Protein AF-A0A0C2WZX9-F1 (afdb_monomer)

Foldseek 3Di:
DLVVLLVAQAQEDAAAFDDDPPDATCVLVRLVSRDLNNQCNHQYYHYEYADAHEEGEDEAACVRHVNHAYYAYYYPDPDPDLDQHHAYDYPAQAYQRHAYDHDDHHEDELVRVVRNQQRHLNHAEYAHEYEYDVPDDDDPDDAARENPRHQYYHYRYPAQVRQLVNLVRYADQRHQEYEYEEHHDPVSVVVNLVSNVLAARHAYYHYYYQYPAAAEVQVVQQSHLNYAEYHAADPDAGRYADDLVSLVCLLLQVGNQNHAYAEHEAYPCLPSNLVSLVSNQVNCVVDPVSTNPHHPAYEYEHQDDDPVSVVSQVVCVVVVRRYDYDYDPD

Nearest PDB structures (foldseek):
  6o0h-assembly1_D  TM=4.788E-01  e=2.263E+00  Homo sapiens

Organism: Amanita muscaria (strain Koide BX008) (NCBI:txid946122)

InterPro domains:
  IPR032675 Leucine-rich repeat domain superfamily [G3DSA:3.80.10.10] (33-291)

pLDDT: mean 88.63, std 12.26, range [49.34, 98.75]

Mean predicted aligned error: 6.08 Å

Sequence (330 aa):
MTDFLSSYRILTLCVMIKGTEKEPYFWHVVLPNLPQRSVADLESLIILTGLDQEEAQIDLNDTRYPKLVDVHFSMLVPSSFQIHGGAFKFTSFNSSSLRKFICTKLSMTVIESLDLLSSCPSLEESQLNITQVNGSRMPVSMPQIHLRCLRKLFLHAESAITFSTFIEVLTLPVVEKLHLFYDWSATAFQSLAHRSHYFPHLRNFDLTGTPTAVVDAGALLALMPCLTSIYLPCLSTNDIIFDHIALDSLASGSLAPRLQTLSAGSTSNTGSFLDMVESRMQNAQMSSNRVPAPFTNVVFRPHYLDSSDCLRLQDMQQRGIPIHYRYRRQ

Secondary structure (DSSP, 8-state):
-HHHHTTS--SEEEEEE---TTS--THHHHHHHS-HHHHTT--EEEEEESS----EEEEEETTT-TT--EEEEEESS--SS------EEEEEEE-SS--EEEEEEEEEEHHHHHHHHHH-TT--EEEEEEE--TT-PPPS-PPPEE-SS--EEEEEESSHHHHHHHHTTEE-TT--EEEEESS--HHHHHHHHHHTTT-TT--EEEEES--SS-EEHHHHHHT-TT--EEEE--SSTTSEE--HHHHHHHHHTSSSTT--EEEE---S-HHHHHHHHHHHHHHHHH-SS--SPPPSEEEE--S---HHHHHHHHHHHHTT--EEE-----

Structure (mmCIF, N/CA/C/O backbone):
data_AF-A0A0C2WZX9-F1
#
_entry.id   AF-A0A0C2WZX9-F1
#
loop_
_atom_site.group_PDB
_atom_site.id
_atom_site.type_symbol
_atom_site.label_atom_id
_atom_site.label_alt_id
_atom_site.label_comp_id
_atom_site.label_asym_id
_atom_site.label_entity_id
_atom_site.label_seq_id
_atom_site.pdbx_PDB_ins_code
_atom_site.Cartn_x
_atom_site.Cartn_y
_atom_site.Cartn_z
_atom_site.occupancy
_atom_site.B_iso_or_equiv
_atom_site.auth_seq_id
_atom_site.auth_comp_id
_atom_site.auth_asym_id
_atom_site.auth_atom_id
_atom_site.pdbx_PDB_model_num
ATOM 1 N N . MET A 1 1 ? -32.871 3.259 19.612 1.00 82.94 1 MET A N 1
ATOM 2 C CA . MET A 1 1 ? -31.864 2.410 18.927 1.00 82.94 1 MET A CA 1
ATOM 3 C C . MET A 1 1 ? -30.909 1.755 19.916 1.00 82.94 1 MET A C 1
ATOM 5 O O . MET A 1 1 ? -30.792 0.539 19.875 1.00 82.94 1 MET A O 1
ATOM 9 N N . THR A 1 2 ? -30.273 2.511 20.818 1.00 87.62 2 THR A N 1
ATOM 10 C CA . THR A 1 2 ? -29.397 1.960 21.872 1.00 87.62 2 THR A CA 1
ATOM 11 C C . THR A 1 2 ? -30.075 0.850 22.675 1.00 87.62 2 THR A C 1
ATOM 13 O O . THR A 1 2 ? -29.514 -0.235 22.771 1.00 87.62 2 THR A O 1
ATOM 16 N N . ASP A 1 3 ? -31.313 1.058 23.139 1.00 88.81 3 ASP A N 1
ATOM 17 C CA . ASP A 1 3 ? -32.061 0.038 23.897 1.00 88.81 3 ASP A CA 1
ATOM 18 C C . ASP A 1 3 ? -32.247 -1.261 23.108 1.00 88.81 3 ASP A C 1
ATOM 20 O O . ASP A 1 3 ? -32.028 -2.355 23.629 1.00 88.81 3 ASP A O 1
ATOM 24 N N . PHE A 1 4 ? -32.570 -1.142 21.817 1.00 91.31 4 PHE A N 1
ATOM 25 C CA . PHE A 1 4 ? -32.695 -2.288 20.922 1.00 91.31 4 PHE A CA 1
ATOM 26 C C . PHE A 1 4 ? -31.366 -3.047 20.819 1.00 91.31 4 PHE A C 1
ATOM 28 O O . PHE A 1 4 ? -31.320 -4.242 21.094 1.00 91.31 4 PHE A O 1
ATOM 35 N N . LEU A 1 5 ? -30.271 -2.351 20.502 1.00 92.50 5 LEU A N 1
ATOM 36 C CA . LEU A 1 5 ? -28.944 -2.957 20.359 1.00 92.50 5 LEU A CA 1
ATOM 37 C C . LEU A 1 5 ? -28.405 -3.538 21.679 1.00 92.50 5 LEU A C 1
ATOM 39 O O . LEU A 1 5 ? -27.717 -4.554 21.660 1.00 92.50 5 LEU A O 1
ATOM 43 N N . SER A 1 6 ? -28.770 -2.956 22.826 1.00 94.00 6 SER A N 1
ATOM 44 C CA . SER A 1 6 ? -28.342 -3.391 24.168 1.00 94.00 6 SER A CA 1
ATOM 45 C C . SER A 1 6 ? -28.828 -4.792 24.581 1.00 94.00 6 SER A C 1
ATOM 47 O O . SER A 1 6 ? -28.399 -5.335 25.611 1.00 94.00 6 SER A O 1
ATOM 49 N N . SER A 1 7 ? -29.753 -5.360 23.802 1.00 95.38 7 SER A N 1
ATOM 50 C CA . SER A 1 7 ? -30.330 -6.690 24.006 1.00 95.38 7 SER A CA 1
ATOM 51 C C . SER A 1 7 ? -29.585 -7.794 23.249 1.00 95.38 7 SER A C 1
ATOM 53 O O . SER A 1 7 ? -29.869 -8.970 23.466 1.00 95.38 7 SER A O 1
ATOM 55 N N . TYR A 1 8 ? -28.625 -7.443 22.389 1.00 95.25 8 TYR A N 1
ATOM 56 C CA . TYR A 1 8 ? -27.903 -8.390 21.541 1.00 95.25 8 TYR A CA 1
ATOM 57 C C . TYR A 1 8 ? -26.426 -8.465 21.907 1.00 95.25 8 TYR A C 1
ATOM 59 O O . TYR A 1 8 ? -25.836 -7.487 22.354 1.00 95.25 8 TYR A O 1
ATOM 67 N N . ARG A 1 9 ? -25.814 -9.625 21.653 1.00 96.19 9 ARG A N 1
ATOM 68 C CA . ARG A 1 9 ? -24.357 -9.749 21.546 1.00 96.19 9 ARG A CA 1
ATOM 69 C C . ARG A 1 9 ? -23.969 -9.457 20.108 1.00 96.19 9 ARG A C 1
ATOM 71 O O . ARG A 1 9 ? -24.334 -10.206 19.205 1.00 96.19 9 ARG A O 1
ATOM 78 N N . ILE A 1 10 ? -23.306 -8.335 19.897 1.00 97.00 10 ILE A N 1
ATOM 79 C CA . ILE A 1 10 ? -23.030 -7.811 18.570 1.00 97.00 10 ILE A CA 1
ATOM 80 C C . ILE A 1 10 ? -21.652 -8.306 18.156 1.00 97.00 10 ILE A C 1
ATOM 82 O O . ILE A 1 10 ? -20.661 -7.922 18.761 1.00 97.00 10 ILE A O 1
ATOM 86 N N . LEU A 1 11 ? -21.605 -9.140 17.117 1.00 97.38 11 LEU A N 1
ATOM 87 C CA . LEU A 1 11 ? -20.356 -9.595 16.499 1.00 97.38 11 LEU A CA 1
ATOM 88 C C . LEU A 1 11 ? -19.830 -8.577 15.480 1.00 97.38 11 LEU A C 1
ATOM 90 O O . LEU A 1 11 ? -18.635 -8.328 15.363 1.00 97.38 11 LEU A O 1
ATOM 94 N N . THR A 1 12 ? -20.743 -7.967 14.729 1.00 97.25 12 THR A N 1
ATOM 95 C CA . THR A 1 12 ? -20.427 -6.976 13.703 1.00 97.25 12 THR A CA 1
ATOM 96 C C . THR A 1 12 ? -21.419 -5.839 13.794 1.00 97.25 12 THR A C 1
ATOM 98 O O . THR A 1 12 ? -22.631 -6.065 13.806 1.00 97.25 12 THR A O 1
ATOM 101 N N . LEU A 1 13 ? -20.906 -4.614 13.830 1.00 94.69 13 LEU A N 1
ATOM 102 C CA . LEU A 1 13 ? -21.719 -3.413 13.810 1.00 94.69 13 LEU A CA 1
ATOM 103 C C . LEU A 1 13 ? -21.371 -2.592 12.575 1.00 94.69 13 LEU A C 1
ATOM 105 O O . LEU A 1 13 ? -20.288 -2.024 12.481 1.00 94.69 13 LEU A O 1
ATOM 109 N N . CYS A 1 14 ? -22.319 -2.512 11.644 1.00 93.19 14 CYS A N 1
ATOM 110 C CA . CYS A 1 14 ? -22.238 -1.613 10.504 1.00 93.19 14 CYS A CA 1
ATOM 111 C C . CYS A 1 14 ? -23.182 -0.433 10.730 1.00 93.19 14 CYS A C 1
ATOM 113 O O . CYS A 1 14 ? -24.402 -0.597 10.760 1.00 93.19 14 CYS A O 1
ATOM 115 N N . VAL A 1 15 ? -22.617 0.760 10.868 1.00 87.31 15 VAL A N 1
ATOM 116 C CA . VAL A 1 15 ? -23.358 2.002 11.053 1.00 87.31 15 VAL A CA 1
ATOM 117 C C . VAL A 1 15 ? -23.297 2.795 9.759 1.00 87.31 15 VAL A C 1
ATOM 119 O O . VAL A 1 15 ? -22.240 3.278 9.361 1.00 87.31 15 VAL A O 1
ATOM 122 N N . MET A 1 16 ? -24.445 2.934 9.100 1.00 85.75 16 MET A N 1
ATOM 123 C CA . MET A 1 16 ? -24.582 3.793 7.932 1.00 85.75 16 MET A CA 1
ATOM 124 C C . MET A 1 16 ? -25.168 5.134 8.350 1.00 85.75 16 MET A C 1
ATOM 126 O O . MET A 1 16 ? -26.289 5.212 8.846 1.00 85.75 16 MET A O 1
ATOM 130 N N . ILE A 1 17 ? -24.407 6.189 8.117 1.00 76.25 17 ILE A N 1
ATOM 131 C CA . ILE A 1 17 ? -24.718 7.531 8.567 1.00 76.25 17 ILE A CA 1
ATOM 132 C C . ILE A 1 17 ? -25.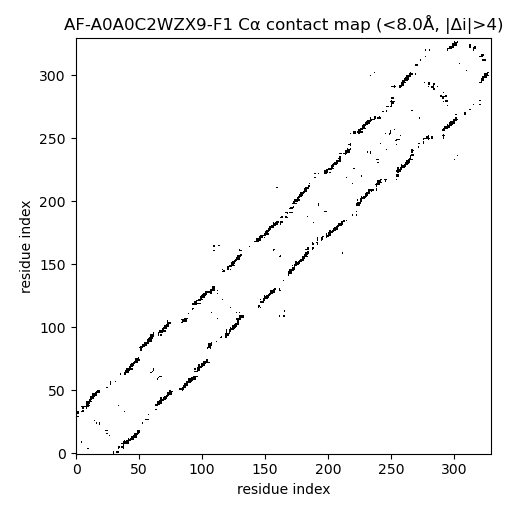082 8.352 7.338 1.00 76.25 17 ILE A C 1
ATOM 134 O O . ILE A 1 17 ? -24.224 8.865 6.617 1.00 76.25 17 ILE A O 1
ATOM 138 N N . LYS A 1 18 ? -26.387 8.443 7.084 1.00 73.94 18 LYS A N 1
ATOM 139 C CA . LYS A 1 18 ? -26.946 9.324 6.060 1.00 73.94 18 LYS A CA 1
ATOM 140 C C . LYS A 1 18 ? -27.312 10.640 6.722 1.00 73.94 18 LYS A C 1
ATOM 142 O O . LYS A 1 18 ? -28.329 10.733 7.396 1.00 73.94 18 LYS A O 1
ATOM 147 N N . GLY A 1 19 ? -26.447 11.626 6.561 1.00 62.44 19 GLY A N 1
ATOM 148 C CA . GLY A 1 19 ? -26.707 12.972 7.041 1.00 62.44 19 GLY A CA 1
ATOM 149 C C . GLY A 1 19 ? -27.585 13.769 6.123 1.00 62.44 19 GLY A C 1
ATOM 150 O O . GLY A 1 19 ? -27.362 13.781 4.916 1.00 62.44 19 GLY A O 1
ATOM 151 N N . THR A 1 20 ? -28.520 14.491 6.720 1.00 62.56 20 THR A N 1
ATOM 152 C CA . THR A 1 20 ? -28.947 15.784 6.192 1.00 62.56 20 THR A CA 1
ATOM 153 C C . THR A 1 20 ? -28.385 16.848 7.132 1.00 62.56 20 THR A C 1
ATOM 155 O O . THR A 1 20 ? -28.190 16.560 8.310 1.00 62.56 20 THR A O 1
ATOM 158 N N . GLU A 1 21 ? -28.124 18.064 6.645 1.00 63.38 21 GLU A N 1
ATOM 159 C CA . GLU A 1 21 ? -27.519 19.174 7.417 1.00 63.38 21 GLU A CA 1
ATOM 160 C C . GLU A 1 21 ? -28.225 19.507 8.753 1.00 63.38 21 GLU A C 1
ATOM 162 O O . GLU A 1 21 ? -27.723 20.310 9.530 1.00 63.38 21 GLU A O 1
ATOM 167 N N . LYS A 1 22 ? -29.403 18.927 9.025 1.00 61.69 22 LYS A N 1
ATOM 168 C CA . LYS A 1 22 ? -30.287 19.288 10.139 1.00 61.69 22 LYS A CA 1
ATOM 169 C C . LYS A 1 22 ? -30.391 18.256 11.265 1.00 61.69 22 LYS A C 1
ATOM 171 O O . LYS A 1 22 ? -31.006 18.577 12.277 1.00 61.69 22 LYS A O 1
ATOM 176 N N . GLU A 1 23 ? -29.823 17.057 11.130 1.00 59.44 23 GLU A N 1
ATOM 177 C CA . GLU A 1 23 ? -29.867 16.043 12.197 1.00 59.44 23 GLU A CA 1
ATOM 178 C C . GLU A 1 23 ? -28.452 15.636 12.635 1.00 59.44 23 GLU A C 1
ATOM 180 O O . GLU A 1 23 ? -27.757 14.947 11.882 1.00 59.44 23 GLU A O 1
ATOM 185 N N . PRO A 1 24 ? -28.002 16.044 13.841 1.00 54.91 24 PRO A N 1
ATOM 186 C CA . PRO A 1 24 ? -26.696 15.657 14.353 1.00 54.91 24 PRO A CA 1
ATOM 187 C C . PRO A 1 24 ? -26.630 14.141 14.578 1.00 54.91 24 PRO A C 1
ATOM 189 O O . PRO A 1 24 ? -27.551 13.489 15.071 1.00 54.91 24 PRO A O 1
ATOM 192 N N . TYR A 1 25 ? -25.515 13.572 14.144 1.00 63.62 25 TYR A N 1
ATOM 193 C CA . TYR A 1 25 ? -25.340 12.153 13.870 1.00 63.62 25 TYR A CA 1
ATOM 194 C C . TYR A 1 25 ? -25.314 11.271 15.125 1.00 63.62 25 TYR A C 1
ATOM 196 O O . TYR A 1 25 ? -24.429 11.376 15.955 1.00 63.62 25 TYR A O 1
ATOM 204 N N . PHE A 1 26 ? -26.223 10.302 15.224 1.00 62.19 26 PHE A N 1
ATOM 205 C CA . PHE A 1 26 ? -26.508 9.545 16.454 1.00 62.19 26 PHE A CA 1
ATOM 206 C C . PHE A 1 26 ? -25.426 8.585 16.983 1.00 62.19 26 PHE A C 1
ATOM 208 O O . PHE A 1 26 ? -25.527 8.103 18.109 1.00 62.19 26 PHE A O 1
ATOM 215 N N . TRP A 1 27 ? -24.423 8.202 16.202 1.00 67.31 27 TRP A N 1
ATOM 216 C CA . TRP A 1 27 ? -23.640 7.007 16.537 1.00 67.31 27 TRP A CA 1
ATOM 217 C C . TRP A 1 27 ? -22.542 7.240 17.581 1.00 67.31 27 TRP A C 1
ATOM 219 O O . TRP A 1 27 ? -22.263 6.319 18.351 1.00 67.31 27 TRP A O 1
ATOM 229 N N . HIS A 1 28 ? -21.975 8.452 17.659 1.00 66.62 28 HIS A N 1
ATOM 230 C CA . HIS A 1 28 ? -21.049 8.826 18.736 1.00 66.62 28 HIS A CA 1
ATOM 231 C C . HIS A 1 28 ? -21.761 8.821 20.097 1.00 66.62 28 HIS A C 1
ATOM 233 O O . HIS A 1 28 ? -21.122 8.705 21.133 1.00 66.62 28 HIS A O 1
ATOM 239 N N . VAL A 1 29 ? -23.098 8.861 20.093 1.00 68.69 29 VAL A N 1
ATOM 240 C CA . VAL A 1 29 ? -23.933 8.599 21.267 1.00 68.69 29 VAL A CA 1
ATOM 241 C C . VAL A 1 29 ? -24.226 7.104 21.409 1.00 68.69 29 VAL A C 1
ATOM 243 O O . VAL A 1 29 ? -24.254 6.588 22.516 1.00 68.69 29 VAL A O 1
ATOM 246 N N . VAL A 1 30 ? -24.454 6.363 20.325 1.00 80.00 30 VAL A N 1
ATOM 247 C CA . VAL A 1 30 ? -24.880 4.955 20.417 1.00 80.00 30 VAL A CA 1
ATOM 248 C C . VAL A 1 30 ? -23.750 4.044 20.890 1.00 80.00 30 VAL A C 1
ATOM 250 O O . VAL A 1 30 ? -23.941 3.348 21.884 1.00 80.00 30 VAL A O 1
ATOM 253 N N . LEU A 1 31 ? -22.586 4.047 20.227 1.00 86.06 31 LEU A N 1
ATOM 254 C CA . LEU A 1 31 ? -21.504 3.096 20.522 1.00 86.06 31 LEU A CA 1
ATOM 255 C C . LEU A 1 31 ? -21.022 3.206 21.983 1.00 86.06 31 LEU A C 1
ATOM 257 O O . LEU A 1 31 ? -20.994 2.180 22.670 1.00 86.06 31 LEU A O 1
ATOM 261 N N . PRO A 1 32 ? -20.753 4.418 22.521 1.00 86.44 32 PRO A N 1
ATOM 262 C CA . PRO A 1 32 ? -20.323 4.575 23.907 1.00 86.44 32 PRO A CA 1
ATOM 263 C C . PRO A 1 32 ? -21.420 4.302 24.944 1.00 86.44 32 PRO A C 1
ATOM 265 O O . PRO A 1 32 ? -21.096 4.088 26.114 1.00 86.44 32 PRO A O 1
ATOM 268 N N . ASN A 1 33 ? -22.692 4.236 24.541 1.00 89.38 33 ASN A N 1
ATOM 269 C CA . ASN A 1 33 ? -23.811 3.928 25.434 1.00 89.38 33 ASN A CA 1
ATOM 270 C C . ASN A 1 33 ? -24.260 2.458 25.383 1.00 89.38 33 ASN A C 1
ATOM 272 O O . ASN A 1 33 ? -25.094 2.049 26.191 1.00 89.38 33 ASN A O 1
ATOM 276 N N . LEU A 1 34 ? -23.719 1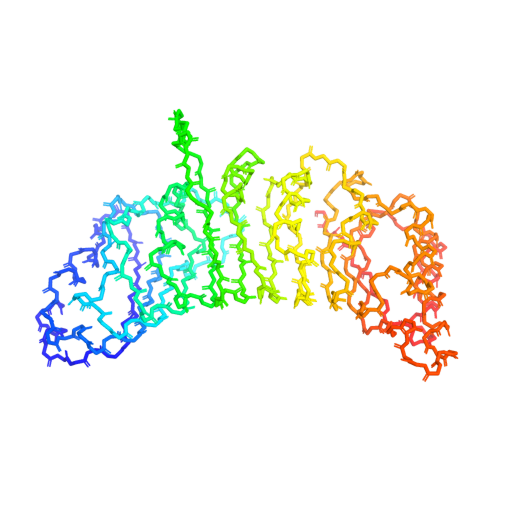.631 24.478 1.00 92.56 34 LEU A N 1
ATOM 277 C CA . LEU A 1 34 ? -24.005 0.193 24.489 1.00 92.56 34 LEU A CA 1
ATOM 278 C C . LEU A 1 34 ? -23.363 -0.475 25.715 1.00 92.56 34 LEU A C 1
ATOM 280 O O . LEU A 1 34 ? -22.173 -0.260 25.965 1.00 92.56 34 LEU A O 1
ATOM 284 N N . PRO A 1 35 ? -24.095 -1.322 26.465 1.00 94.94 35 PRO A N 1
ATOM 285 C CA . PRO A 1 35 ? -23.531 -1.978 27.634 1.00 94.94 35 PRO A CA 1
ATOM 286 C C . PRO A 1 35 ? -22.488 -3.013 27.216 1.00 94.94 35 PRO A C 1
ATOM 288 O O . PRO A 1 35 ? -22.627 -3.647 26.167 1.00 94.94 35 PRO A O 1
ATOM 291 N N . GLN A 1 36 ? -21.502 -3.245 28.088 1.00 95.88 36 GLN A N 1
ATOM 292 C CA . GLN A 1 36 ? -20.344 -4.109 27.829 1.00 95.88 36 GLN A CA 1
ATOM 293 C C . GLN A 1 36 ? -20.724 -5.478 27.254 1.00 95.88 36 GLN A C 1
ATOM 295 O O . GLN A 1 36 ? -20.130 -5.929 26.281 1.00 95.88 36 GLN A O 1
ATOM 300 N N . ARG A 1 37 ? -21.777 -6.111 27.788 1.00 96.25 37 ARG A N 1
ATOM 301 C CA . ARG A 1 37 ? -22.280 -7.413 27.312 1.00 96.25 37 ARG A CA 1
ATOM 302 C C . ARG A 1 37 ? -22.614 -7.453 25.815 1.00 96.25 37 ARG A C 1
ATOM 304 O O . ARG A 1 37 ? -22.646 -8.535 25.244 1.00 96.25 37 ARG A O 1
ATOM 311 N N . SER A 1 38 ? -22.914 -6.300 25.218 1.00 96.69 38 SER A N 1
ATOM 312 C CA . SER A 1 38 ? -23.325 -6.193 23.817 1.00 96.69 38 SER A CA 1
ATOM 313 C C . SER A 1 38 ? -22.135 -6.044 22.884 1.00 96.69 38 SER A C 1
ATOM 315 O O . SER A 1 38 ? -22.215 -6.475 21.743 1.00 96.69 38 SER A O 1
ATOM 317 N N . VAL A 1 39 ? -21.045 -5.437 23.361 1.00 96.50 39 VAL A N 1
ATOM 318 C CA . VAL A 1 39 ? -19.876 -5.071 22.544 1.00 96.50 39 VAL A CA 1
ATOM 319 C C . VAL A 1 39 ? -18.624 -5.887 22.867 1.00 96.50 39 VAL A C 1
ATOM 321 O O . VAL A 1 39 ? -17.667 -5.845 22.106 1.00 96.50 39 VAL A O 1
ATOM 324 N N . ALA A 1 40 ? -18.630 -6.672 23.948 1.00 96.38 40 ALA A N 1
ATOM 325 C CA . ALA A 1 40 ? -17.500 -7.520 24.326 1.00 96.38 40 ALA A CA 1
ATOM 326 C C . ALA A 1 40 ? -17.158 -8.581 23.264 1.00 96.38 40 ALA A C 1
ATOM 328 O O . ALA A 1 40 ? -16.010 -9.003 23.160 1.00 96.38 40 ALA A O 1
ATOM 329 N N . ASP A 1 41 ? -18.155 -9.003 22.482 1.00 97.50 41 ASP A N 1
ATOM 330 C CA . ASP A 1 41 ? -17.996 -9.953 21.380 1.00 97.50 41 ASP A CA 1
ATOM 331 C C . ASP A 1 41 ? -17.849 -9.260 20.010 1.00 97.50 41 ASP A C 1
ATOM 333 O O . ASP A 1 41 ? -17.859 -9.940 18.990 1.00 97.50 41 ASP A O 1
ATOM 337 N N . LEU A 1 42 ? -17.718 -7.926 19.965 1.00 97.50 42 LEU A N 1
ATOM 338 C CA . LEU A 1 42 ? -17.609 -7.174 18.715 1.00 97.50 42 LEU A CA 1
ATOM 339 C C . LEU A 1 42 ? -16.258 -7.437 18.051 1.00 97.50 42 LEU A C 1
ATOM 341 O O . LEU A 1 42 ? -15.222 -7.058 18.586 1.00 97.50 42 LEU A O 1
ATOM 345 N N . GLU A 1 43 ? -16.291 -8.031 16.862 1.00 98.12 43 GLU A N 1
ATOM 346 C CA . GLU A 1 43 ? -15.117 -8.338 16.041 1.00 98.12 43 GLU A CA 1
ATOM 347 C C . GLU A 1 43 ? -14.888 -7.315 14.929 1.00 98.12 43 GLU A C 1
ATOM 349 O O . GLU A 1 43 ? -13.744 -7.072 14.542 1.00 98.12 43 GLU A O 1
ATOM 354 N N . SER A 1 44 ? -15.959 -6.695 14.423 1.00 97.88 44 SER A N 1
ATOM 355 C CA . SER A 1 44 ? -15.873 -5.735 13.321 1.00 97.88 44 SER A CA 1
ATOM 356 C C . SER A 1 44 ? -16.776 -4.521 13.524 1.00 97.88 44 SER A C 1
ATOM 358 O O . SER A 1 44 ? -17.982 -4.654 13.759 1.00 97.88 44 SER A O 1
ATOM 360 N N . LEU A 1 45 ? -16.187 -3.332 13.396 1.00 95.19 45 LEU A N 1
ATOM 361 C CA . LEU A 1 45 ? -16.870 -2.045 13.421 1.00 95.19 45 LEU A CA 1
ATOM 362 C C . LEU A 1 45 ? -16.696 -1.344 12.073 1.00 95.19 45 LEU A C 1
ATOM 364 O O . LEU A 1 45 ? -15.591 -0.961 11.696 1.00 95.19 45 LEU A O 1
ATOM 368 N N . ILE A 1 46 ? -17.802 -1.137 11.365 1.00 93.62 46 ILE A N 1
ATOM 369 C CA . ILE A 1 46 ? -17.823 -0.450 10.074 1.00 93.62 46 ILE A CA 1
ATOM 370 C C . ILE A 1 46 ? -18.674 0.803 10.218 1.00 93.62 46 ILE A C 1
ATOM 372 O O . ILE A 1 46 ? -19.851 0.727 10.563 1.00 93.62 46 ILE A O 1
ATOM 376 N N . ILE A 1 47 ? -18.090 1.960 9.939 1.00 89.00 47 ILE A N 1
ATOM 377 C CA . ILE A 1 47 ? -18.758 3.253 10.005 1.00 89.00 47 ILE A CA 1
ATOM 378 C C . ILE A 1 47 ? -18.686 3.894 8.622 1.00 89.00 47 ILE A C 1
ATOM 380 O O . ILE A 1 47 ? -17.615 4.231 8.118 1.00 89.00 47 ILE A O 1
ATOM 384 N N . LEU A 1 48 ? -19.857 4.043 8.004 1.00 86.75 48 LEU A N 1
ATOM 385 C CA . LEU A 1 48 ? -20.022 4.622 6.679 1.00 86.75 48 LEU A CA 1
ATOM 386 C C . LEU A 1 48 ? -20.620 6.020 6.819 1.00 86.75 48 LEU A C 1
ATOM 388 O O . LEU A 1 48 ? -21.779 6.144 7.212 1.00 86.75 48 LEU A O 1
ATOM 392 N N . THR A 1 49 ? -19.862 7.066 6.495 1.00 78.94 49 THR A N 1
ATOM 393 C CA . THR A 1 49 ? -20.318 8.462 6.612 1.00 78.94 49 THR A CA 1
ATOM 394 C C . THR A 1 49 ? -20.639 9.098 5.260 1.00 78.94 49 THR A C 1
ATOM 396 O O . THR A 1 49 ? -19.971 8.845 4.259 1.00 78.94 49 THR A O 1
ATOM 399 N N . GLY A 1 50 ? -21.702 9.903 5.202 1.00 71.44 50 GLY A N 1
ATOM 400 C CA . GLY A 1 50 ? -22.093 10.651 4.004 1.00 71.44 50 GLY A CA 1
ATOM 401 C C . GLY A 1 50 ? -21.531 12.075 3.917 1.00 71.44 50 GLY A C 1
ATOM 402 O O . GLY A 1 50 ? -21.415 12.590 2.810 1.00 71.44 50 GLY A O 1
ATOM 403 N N . LEU A 1 51 ? -21.191 12.702 5.047 1.00 70.44 51 LEU A N 1
ATOM 404 C CA . LEU A 1 51 ? -20.800 14.116 5.150 1.00 70.44 51 LEU A CA 1
ATOM 405 C C . LEU A 1 51 ? -19.736 14.316 6.242 1.00 70.44 51 LEU A C 1
ATOM 407 O O . LEU A 1 51 ? -19.486 13.401 7.038 1.00 70.44 51 LEU A O 1
ATOM 411 N N . ASP A 1 52 ? -19.138 15.509 6.270 1.00 65.50 52 ASP A N 1
ATOM 412 C CA . ASP A 1 52 ? -18.252 15.943 7.350 1.00 65.50 52 ASP A CA 1
ATOM 413 C C . ASP A 1 52 ? -19.015 15.957 8.673 1.00 65.50 52 ASP A C 1
ATOM 415 O O . ASP A 1 52 ? -20.160 16.410 8.754 1.00 65.50 52 ASP A O 1
ATOM 419 N N . GLN A 1 53 ? -18.395 15.383 9.699 1.00 62.16 53 GLN A N 1
ATOM 420 C CA . GLN A 1 53 ? -18.982 15.275 11.028 1.00 62.16 53 GLN A CA 1
ATOM 421 C C . GLN A 1 53 ? -18.330 16.273 11.979 1.00 62.16 53 GLN A C 1
ATOM 423 O O . GLN A 1 53 ? -17.153 16.606 11.836 1.00 62.16 53 GLN A O 1
ATOM 428 N N . GLU A 1 54 ? -19.112 16.710 12.964 1.00 62.62 54 GLU A N 1
ATOM 429 C CA . GLU A 1 54 ? -18.585 17.348 14.167 1.00 62.62 54 GLU A CA 1
ATOM 430 C C . GLU A 1 54 ? -17.631 16.403 14.905 1.00 62.62 54 GLU A C 1
ATOM 432 O O . GLU A 1 54 ? -17.686 15.180 14.735 1.00 62.62 54 GLU A O 1
ATOM 437 N N . GLU A 1 55 ? -16.761 16.985 15.731 1.00 67.62 55 GLU A N 1
ATOM 438 C CA . GLU A 1 55 ? -15.779 16.237 16.505 1.00 67.62 55 GLU A CA 1
ATOM 439 C C . GLU A 1 55 ? -16.439 15.160 17.364 1.00 67.62 55 GLU A C 1
ATOM 441 O O . GLU A 1 55 ? -17.125 15.442 18.346 1.00 67.62 55 GLU A O 1
ATOM 446 N N . ALA A 1 56 ? -16.204 13.902 17.005 1.00 67.31 56 ALA A N 1
ATOM 447 C CA . ALA A 1 56 ? -16.693 12.757 17.748 1.00 67.31 56 ALA A CA 1
ATOM 448 C C . ALA A 1 56 ? -15.518 11.929 18.259 1.00 67.31 56 ALA A C 1
ATOM 450 O O . ALA A 1 56 ? -14.513 11.720 17.574 1.00 67.31 56 ALA A O 1
ATOM 451 N N . GLN A 1 57 ? -15.660 11.472 19.501 1.00 79.19 57 GLN A N 1
ATOM 452 C CA . GLN A 1 57 ? -14.647 10.678 20.172 1.00 79.19 57 GLN A CA 1
ATOM 453 C C . GLN A 1 57 ? -14.991 9.200 20.103 1.00 79.19 57 GLN A C 1
ATOM 455 O O . GLN A 1 57 ? -16.106 8.789 20.429 1.00 79.19 57 GLN A O 1
ATOM 460 N N . ILE A 1 58 ? -14.009 8.403 19.693 1.00 81.75 58 ILE A N 1
ATOM 461 C CA . ILE A 1 58 ? -14.102 6.947 19.703 1.00 81.75 58 ILE A CA 1
ATOM 462 C C . ILE A 1 58 ? -12.940 6.417 20.515 1.00 81.75 58 ILE A C 1
ATOM 464 O O . ILE A 1 58 ? -11.780 6.739 20.266 1.00 81.75 58 ILE A O 1
ATOM 468 N N . ASP A 1 59 ? -13.280 5.579 21.473 1.00 86.31 59 ASP A N 1
ATOM 469 C CA . ASP A 1 59 ? -12.323 4.850 22.277 1.00 86.31 59 ASP A CA 1
ATOM 470 C C . ASP A 1 59 ? -12.229 3.425 21.722 1.00 86.31 59 ASP A C 1
ATOM 472 O O . ASP A 1 59 ? -13.251 2.748 21.639 1.00 86.31 59 ASP A O 1
ATOM 476 N N . LEU A 1 60 ? -11.047 2.989 21.282 1.00 88.88 60 LEU A N 1
ATOM 477 C CA . LEU A 1 60 ? -10.808 1.663 20.698 1.00 88.88 60 LEU A CA 1
ATOM 478 C C . LEU A 1 60 ? -9.865 0.865 21.606 1.00 88.88 60 LEU A C 1
ATOM 480 O O . LEU A 1 60 ? -8.755 0.494 21.217 1.00 88.88 60 LEU A O 1
ATOM 484 N N . ASN A 1 61 ? -10.302 0.635 22.844 1.00 91.81 61 ASN A N 1
ATOM 485 C CA . ASN A 1 61 ? -9.542 -0.128 23.829 1.00 91.81 61 ASN A CA 1
ATOM 486 C C . ASN A 1 61 ? -10.112 -1.532 24.083 1.00 91.81 61 ASN A C 1
ATOM 488 O O . ASN A 1 61 ? -11.317 -1.773 23.965 1.00 91.81 61 ASN A O 1
ATOM 492 N N . ASP A 1 62 ? -9.239 -2.441 24.513 1.00 94.00 62 ASP A N 1
ATOM 493 C CA . ASP A 1 62 ? -9.581 -3.833 24.823 1.00 94.00 62 ASP A CA 1
ATOM 494 C C . ASP A 1 62 ? -10.481 -3.986 26.054 1.00 94.00 62 ASP A C 1
ATOM 496 O O . ASP A 1 62 ? -11.192 -4.981 26.169 1.00 94.00 62 ASP A O 1
ATOM 500 N N . THR A 1 63 ? -10.501 -3.015 26.977 1.00 94.06 63 THR A N 1
ATOM 501 C CA . THR A 1 63 ? -11.422 -3.067 28.129 1.00 94.06 63 THR A CA 1
ATOM 502 C C . THR A 1 63 ? -12.864 -3.106 27.639 1.00 94.06 63 THR A C 1
ATOM 504 O O . THR A 1 63 ? -13.691 -3.843 28.177 1.00 94.06 63 THR A O 1
ATOM 507 N N . ARG A 1 64 ? -13.161 -2.325 26.596 1.00 93.38 64 ARG A N 1
ATOM 508 C CA . ARG A 1 64 ? -14.492 -2.235 26.012 1.00 93.38 64 ARG A CA 1
ATOM 509 C C . ARG A 1 64 ? -14.697 -3.202 24.852 1.00 93.38 64 ARG A C 1
ATOM 511 O O . ARG A 1 64 ? -15.747 -3.841 24.798 1.00 93.38 64 ARG A O 1
ATOM 518 N N . TYR A 1 65 ? -13.712 -3.350 23.971 1.00 95.50 65 TYR A N 1
ATOM 519 C CA . TYR A 1 65 ? -13.816 -4.156 22.753 1.00 95.50 65 TYR A CA 1
ATOM 520 C C . TYR A 1 65 ? -12.703 -5.218 22.660 1.00 95.50 65 TYR A C 1
ATOM 522 O O . TYR A 1 65 ? -11.902 -5.189 21.730 1.00 95.50 65 TYR A O 1
ATOM 530 N N . PRO A 1 66 ? -12.655 -6.195 23.585 1.00 96.38 66 PRO A N 1
ATOM 531 C CA . PRO A 1 66 ? -11.547 -7.154 23.704 1.00 96.38 66 PRO A CA 1
ATOM 532 C C . PRO A 1 66 ? -11.380 -8.099 22.505 1.00 96.38 66 PRO A C 1
ATOM 534 O O . PRO A 1 66 ? -10.393 -8.827 22.430 1.00 96.38 66 PRO A O 1
ATOM 537 N N . LYS A 1 67 ? -12.369 -8.159 21.607 1.00 97.69 67 LYS A N 1
ATOM 538 C CA . LYS A 1 67 ? -12.347 -8.997 20.403 1.00 97.69 67 LYS A CA 1
ATOM 539 C C . LYS A 1 67 ? -12.327 -8.191 19.112 1.00 97.69 67 LYS A C 1
ATOM 541 O O . LYS A 1 67 ? -12.449 -8.788 18.050 1.00 97.69 67 LYS A O 1
ATOM 546 N N . LEU A 1 68 ? -12.188 -6.867 19.171 1.00 97.50 68 LEU A N 1
ATOM 547 C CA . LEU A 1 68 ? -12.268 -6.035 17.978 1.00 97.50 68 LEU A CA 1
ATOM 548 C C . LEU A 1 68 ? -11.034 -6.248 17.110 1.00 97.50 68 LEU A C 1
ATOM 550 O O . LEU A 1 68 ? -9.915 -5.930 17.506 1.00 97.50 68 LEU A O 1
ATOM 554 N N . VAL A 1 69 ? -11.251 -6.812 15.928 1.00 98.06 69 VAL A N 1
ATOM 555 C CA . VAL A 1 69 ? -10.200 -7.194 14.981 1.00 98.06 69 VAL A CA 1
ATOM 556 C C . VAL A 1 69 ? -10.160 -6.244 13.788 1.00 98.06 69 VAL A C 1
ATOM 558 O O . VAL A 1 69 ? -9.081 -6.002 13.244 1.00 98.06 69 VAL A O 1
ATOM 561 N N . ASP A 1 70 ? -11.310 -5.710 13.376 1.00 98.00 70 ASP A N 1
ATOM 562 C CA . ASP A 1 70 ? -11.449 -4.907 12.161 1.00 98.00 70 ASP A CA 1
ATOM 563 C C . ASP A 1 70 ? -12.225 -3.613 12.428 1.00 98.00 70 ASP A C 1
ATOM 565 O O . ASP A 1 70 ? -13.358 -3.637 12.917 1.00 98.00 70 ASP A O 1
ATOM 569 N N . VAL A 1 71 ? -11.617 -2.480 12.091 1.00 95.62 71 VAL A N 1
ATOM 570 C CA . VAL A 1 71 ? -12.237 -1.160 12.167 1.00 95.62 71 VAL A CA 1
ATOM 571 C C . VAL A 1 71 ? -12.122 -0.473 10.815 1.00 95.62 71 VAL A C 1
ATOM 573 O O . VAL A 1 71 ? -11.023 -0.281 10.295 1.00 95.62 71 VAL A O 1
ATOM 576 N N . HIS A 1 72 ? -13.258 -0.051 10.265 1.00 94.38 72 HIS A N 1
ATOM 577 C CA . HIS A 1 72 ? -13.324 0.569 8.94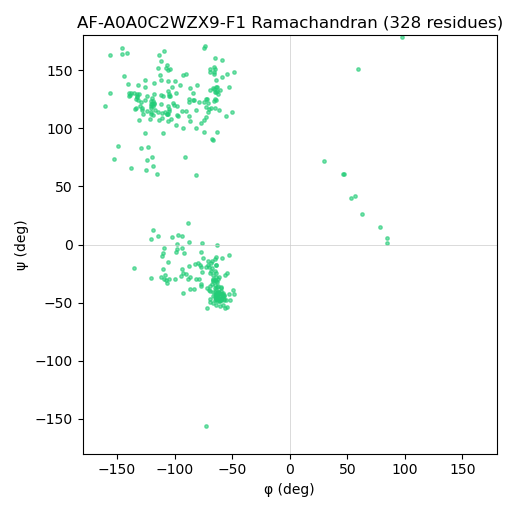9 1.00 94.38 72 HIS A CA 1
ATOM 578 C C . HIS A 1 72 ? -14.186 1.835 8.964 1.00 94.38 72 HIS A C 1
ATOM 580 O O . HIS A 1 72 ? -15.396 1.779 9.170 1.00 94.38 72 HIS A O 1
ATOM 586 N N . PHE A 1 73 ? -13.558 2.969 8.661 1.00 89.94 73 PHE A N 1
ATOM 587 C CA . PHE A 1 73 ? -14.187 4.257 8.396 1.00 89.94 73 PHE A CA 1
ATOM 588 C C . PHE A 1 73 ? -14.094 4.601 6.905 1.00 89.94 73 PHE A C 1
ATOM 590 O O . PHE A 1 73 ? -13.004 4.833 6.362 1.00 89.94 73 PHE A O 1
ATOM 597 N N . SER A 1 74 ? -15.240 4.656 6.227 1.00 86.25 74 SER A N 1
ATOM 598 C CA . SER A 1 74 ? -15.310 5.024 4.807 1.00 86.25 74 SER A CA 1
ATOM 599 C C . SER A 1 74 ? -16.520 5.887 4.465 1.00 86.25 74 SER A C 1
ATOM 601 O O . SER A 1 74 ? -17.454 6.036 5.250 1.00 86.25 74 SER A O 1
ATOM 603 N N . MET A 1 75 ? -16.485 6.510 3.283 1.00 75.81 75 MET A N 1
ATOM 604 C CA . MET A 1 75 ? -17.621 7.254 2.743 1.00 75.81 75 MET A CA 1
ATOM 605 C C . MET A 1 75 ? -18.490 6.383 1.840 1.00 75.81 75 MET A C 1
ATOM 607 O O . MET A 1 75 ? -17.988 5.560 1.080 1.00 75.81 75 MET A O 1
ATOM 611 N N . LEU A 1 76 ? -19.802 6.631 1.865 1.00 72.88 76 LEU A N 1
ATOM 612 C CA . LEU A 1 76 ? -20.764 5.974 0.968 1.00 72.88 76 LEU A CA 1
ATOM 613 C C . LEU A 1 76 ? -20.647 6.431 -0.490 1.00 72.88 76 LEU A C 1
ATOM 615 O O . LEU A 1 76 ? -21.147 5.751 -1.385 1.00 72.88 76 LEU A O 1
ATOM 619 N N . VAL A 1 77 ? -20.025 7.587 -0.730 1.00 68.12 77 VAL A N 1
ATOM 620 C CA . VAL A 1 77 ? -19.919 8.183 -2.062 1.00 68.12 77 VAL A CA 1
ATOM 621 C C . VAL A 1 77 ? -18.458 8.148 -2.517 1.00 68.12 77 VAL A C 1
ATOM 623 O O . VAL A 1 77 ? -17.592 8.629 -1.781 1.00 68.12 77 VAL A O 1
ATOM 626 N N . PRO A 1 78 ? -18.159 7.624 -3.721 1.00 55.62 78 PRO A N 1
ATOM 627 C CA . PRO A 1 78 ? -16.833 7.719 -4.317 1.00 55.62 78 PRO A CA 1
ATOM 628 C C . PRO A 1 78 ? -16.547 9.186 -4.661 1.00 55.62 78 PRO A C 1
ATOM 630 O O . PRO A 1 78 ? -16.908 9.678 -5.726 1.00 55.62 78 PRO A O 1
ATOM 633 N N . SER A 1 79 ? -15.950 9.924 -3.726 1.00 50.91 79 SER A N 1
ATOM 634 C CA . SER A 1 79 ? -15.627 11.333 -3.918 1.00 50.91 79 SER A CA 1
ATOM 635 C C . SER A 1 79 ? -14.263 11.474 -4.589 1.00 50.91 79 SER A C 1
ATOM 637 O O . SER A 1 79 ? -13.214 11.334 -3.965 1.00 50.91 79 SER A O 1
ATOM 639 N N . SER A 1 80 ? -14.292 11.846 -5.869 1.00 54.88 80 SER A N 1
ATOM 640 C CA . SER A 1 80 ? -13.199 12.541 -6.564 1.00 54.88 80 SER A CA 1
ATOM 641 C C . SER A 1 80 ? -12.898 13.927 -5.967 1.00 54.88 80 SER A C 1
ATOM 643 O O . SER A 1 80 ? -12.007 14.621 -6.444 1.00 54.88 80 SER A O 1
ATOM 645 N N . PHE A 1 81 ? -13.637 14.336 -4.933 1.00 54.19 81 PHE A N 1
ATOM 646 C CA . PHE A 1 81 ? -13.452 15.573 -4.194 1.00 54.19 81 PHE A CA 1
ATOM 647 C C . PHE A 1 81 ? -12.722 15.283 -2.875 1.00 54.19 81 PHE A C 1
ATOM 649 O O . PHE A 1 81 ? -13.176 14.474 -2.055 1.00 54.19 81 PHE A O 1
ATOM 656 N N . GLN A 1 82 ? -11.568 15.930 -2.687 1.00 54.19 82 GLN A N 1
ATOM 657 C CA . GLN A 1 82 ? -10.913 16.070 -1.386 1.00 54.19 82 GLN A CA 1
ATOM 658 C C . GLN A 1 82 ? -11.814 16.944 -0.516 1.00 54.19 82 GLN A C 1
ATOM 660 O O . GLN A 1 82 ? -11.752 18.166 -0.555 1.00 54.19 82 GLN A O 1
ATOM 665 N N . ILE A 1 83 ? -12.720 16.303 0.206 1.00 50.91 83 ILE A N 1
ATOM 666 C CA . ILE A 1 83 ? -13.444 16.942 1.293 1.00 50.91 83 ILE A CA 1
ATOM 667 C C . ILE A 1 83 ? -12.558 16.764 2.526 1.00 50.91 83 ILE A C 1
ATOM 669 O O . ILE A 1 83 ? -12.127 15.640 2.807 1.00 50.91 83 ILE A O 1
ATOM 673 N N . HIS A 1 84 ? -12.225 17.871 3.190 1.00 55.41 84 HIS A N 1
ATOM 674 C CA . HIS A 1 84 ? -11.523 17.864 4.468 1.00 55.41 84 HIS A CA 1
ATOM 675 C C . HIS A 1 84 ? -12.426 17.171 5.492 1.00 55.41 84 HIS A C 1
ATOM 677 O O . HIS A 1 84 ? -13.353 17.782 6.008 1.00 55.41 84 HIS A O 1
ATOM 683 N N . GLY A 1 85 ? -12.183 15.878 5.717 1.00 52.09 85 GLY A N 1
ATOM 684 C CA . GLY A 1 85 ? -13.023 15.055 6.576 1.00 52.09 85 GLY A CA 1
ATOM 685 C C . GLY A 1 85 ? -13.094 15.600 7.999 1.00 52.09 85 GLY A C 1
ATOM 686 O O . GLY A 1 85 ? -12.103 16.105 8.528 1.00 52.09 85 GLY A O 1
ATOM 687 N N . GLY A 1 86 ? -14.269 15.464 8.616 1.00 57.69 86 GLY A N 1
ATOM 688 C CA . GLY A 1 86 ? -14.489 15.788 10.027 1.00 57.69 86 GLY A CA 1
ATOM 689 C C . GLY A 1 86 ? -13.432 15.178 10.960 1.00 57.69 86 GLY A C 1
ATOM 690 O O . GLY A 1 86 ? -12.885 14.101 10.699 1.00 57.69 86 GLY A O 1
ATOM 691 N N . ALA A 1 87 ? -13.140 15.879 12.053 1.00 60.22 87 ALA A N 1
ATOM 692 C CA . ALA A 1 87 ? -12.111 15.493 13.009 1.00 60.22 87 ALA A CA 1
ATOM 693 C C . ALA A 1 87 ? -12.651 14.434 13.981 1.00 60.22 87 ALA A C 1
ATOM 695 O O . ALA A 1 87 ? -13.350 14.747 14.937 1.00 60.22 87 ALA A O 1
ATOM 696 N N . PHE A 1 88 ? -12.332 13.160 13.768 1.00 65.38 88 PHE A N 1
ATOM 697 C CA . PHE A 1 88 ? -12.514 12.173 14.833 1.00 65.38 88 PHE A CA 1
ATOM 698 C C . PHE A 1 88 ? -11.313 12.203 15.736 1.00 65.38 88 PHE A C 1
ATOM 700 O O . PHE A 1 88 ? -10.191 11.986 15.285 1.00 65.38 88 PHE A O 1
ATOM 707 N N . LYS A 1 89 ? -11.571 12.416 17.020 1.00 73.00 89 LYS A N 1
ATOM 708 C CA . LYS A 1 89 ? -10.525 12.342 18.021 1.00 73.00 89 LYS A CA 1
ATOM 709 C C . LYS A 1 89 ? -10.564 10.971 18.664 1.00 73.00 89 LYS A C 1
ATOM 711 O O . LYS A 1 89 ? -11.484 10.638 19.409 1.00 73.00 89 LYS A O 1
ATOM 716 N N . PHE A 1 90 ? -9.556 10.167 18.382 1.00 76.88 90 PHE A N 1
ATOM 717 C CA . PHE A 1 90 ? -9.386 8.912 19.091 1.00 76.88 90 PHE A CA 1
ATOM 718 C C . PHE A 1 90 ? -8.756 9.208 20.448 1.00 76.88 90 PHE A C 1
ATOM 720 O O . PHE A 1 90 ? -7.713 9.851 20.536 1.00 76.88 90 PHE A O 1
ATOM 727 N N . THR A 1 91 ? -9.426 8.805 21.523 1.00 75.69 91 THR A N 1
ATOM 728 C CA . THR A 1 91 ? -8.989 9.133 22.890 1.00 75.69 91 THR A CA 1
ATOM 729 C C . THR A 1 91 ? -8.050 8.089 23.472 1.00 75.69 91 THR A C 1
ATOM 731 O O . THR A 1 91 ? -7.245 8.407 24.345 1.00 75.69 91 THR A O 1
ATOM 734 N N . SER A 1 92 ? -8.136 6.849 22.993 1.00 80.19 92 SER A N 1
ATOM 735 C CA . SER A 1 92 ? -7.218 5.779 23.350 1.00 80.19 92 SER A CA 1
ATOM 736 C C . SER A 1 92 ? -7.198 4.721 22.257 1.00 80.19 92 SER A C 1
ATOM 738 O O . SER A 1 92 ? -8.238 4.224 21.815 1.00 80.19 92 SER A O 1
ATOM 740 N N . PHE A 1 93 ? -5.987 4.369 21.850 1.00 83.75 93 PHE A N 1
ATOM 741 C CA . PHE A 1 93 ? -5.703 3.117 21.180 1.00 83.75 93 PHE A CA 1
ATOM 742 C C . PHE A 1 93 ? -5.025 2.249 22.223 1.00 83.75 93 PHE A C 1
ATOM 744 O O . PHE A 1 93 ? -3.980 2.621 22.744 1.00 83.75 93 PHE A O 1
ATOM 751 N N . ASN A 1 94 ? -5.646 1.141 22.592 1.00 90.19 94 ASN A N 1
ATOM 752 C CA . ASN A 1 94 ? -5.004 0.115 23.403 1.00 90.19 94 ASN A CA 1
ATOM 753 C C . ASN A 1 94 ? -5.690 -1.197 23.066 1.00 90.19 94 ASN A C 1
ATOM 755 O O . ASN A 1 94 ? -6.555 -1.662 23.814 1.00 90.19 94 ASN A O 1
ATOM 759 N N . SER A 1 95 ? -5.378 -1.699 21.870 1.00 92.62 95 SER A N 1
ATOM 760 C CA . SER A 1 95 ? -5.974 -2.929 21.380 1.00 92.62 95 SER A CA 1
ATOM 761 C C . SER A 1 95 ? -4.940 -3.931 20.911 1.00 92.62 95 SER A C 1
ATOM 763 O O . SER A 1 95 ? -4.233 -3.728 19.924 1.00 92.62 95 SER A O 1
ATOM 765 N N . SER A 1 96 ? -4.895 -5.051 21.618 1.00 94.81 96 SER A N 1
ATOM 766 C CA . SER A 1 96 ? -4.090 -6.220 21.296 1.00 94.81 96 SER A CA 1
ATOM 767 C C . SER A 1 96 ? -4.755 -7.126 20.259 1.00 94.81 96 SER A C 1
ATOM 769 O O . SER A 1 96 ? -4.062 -7.936 19.644 1.00 94.81 96 SER A O 1
ATOM 771 N N . SER A 1 97 ? -6.063 -6.990 20.020 1.00 96.81 97 SER A N 1
ATOM 772 C CA . SER A 1 97 ? -6.798 -7.779 19.024 1.00 96.81 97 SER A CA 1
ATOM 773 C C . SER A 1 97 ? -6.899 -7.115 17.652 1.00 96.81 97 SER A C 1
ATOM 775 O O . SER A 1 97 ? -7.127 -7.818 16.666 1.00 96.81 97 SER A O 1
ATOM 777 N N . LEU A 1 98 ? -6.732 -5.791 17.565 1.00 97.69 98 LEU A N 1
ATOM 778 C CA . LEU A 1 98 ? -6.925 -5.049 16.321 1.00 97.69 98 LEU A CA 1
ATOM 779 C C . LEU A 1 98 ? -5.895 -5.464 15.259 1.00 97.69 98 LEU A C 1
ATOM 781 O O . LEU A 1 98 ? -4.693 -5.261 15.426 1.00 97.69 98 LEU A O 1
ATOM 785 N N . ARG A 1 99 ? -6.379 -6.025 14.143 1.00 98.31 99 ARG A N 1
ATOM 786 C CA . ARG A 1 99 ? -5.563 -6.464 12.996 1.00 98.31 99 ARG A CA 1
ATOM 787 C C . ARG A 1 99 ? -5.734 -5.564 11.781 1.00 98.31 99 ARG A C 1
ATOM 789 O O . ARG A 1 99 ? -4.822 -5.490 10.960 1.00 98.31 99 ARG A O 1
ATOM 796 N N . LYS A 1 100 ? -6.876 -4.890 11.639 1.00 98.38 100 LYS A N 1
ATOM 797 C CA . LYS A 1 100 ? -7.148 -3.998 10.510 1.00 98.38 100 LYS A CA 1
ATOM 798 C C . LYS A 1 100 ? -7.715 -2.675 10.984 1.00 98.38 100 LYS A C 1
ATOM 800 O O . LYS A 1 100 ? -8.700 -2.649 11.717 1.00 98.38 100 LYS A O 1
ATOM 805 N N . PHE A 1 101 ? -7.113 -1.593 10.512 1.00 97.06 101 PHE A N 1
ATOM 806 C CA . PHE A 1 101 ? -7.615 -0.245 10.718 1.00 97.06 101 PHE A CA 1
ATOM 807 C C . PHE A 1 101 ? -7.631 0.492 9.383 1.00 97.06 101 PHE A C 1
ATOM 809 O O . PHE A 1 101 ? -6.588 0.839 8.835 1.00 97.06 101 PHE A O 1
ATOM 816 N N . ILE A 1 102 ? -8.818 0.705 8.827 1.00 95.62 102 ILE A N 1
ATOM 817 C CA . ILE A 1 102 ? -8.988 1.349 7.528 1.00 95.62 102 ILE A CA 1
ATOM 818 C C . ILE A 1 102 ? -9.674 2.686 7.744 1.00 95.62 102 ILE A C 1
ATOM 820 O O . ILE A 1 102 ? -10.873 2.740 8.005 1.00 95.62 102 ILE A O 1
ATOM 824 N N . CYS A 1 103 ? -8.923 3.771 7.597 1.00 90.12 103 CYS A N 1
ATOM 825 C CA . CYS A 1 103 ? -9.429 5.123 7.731 1.00 90.12 103 CYS A CA 1
ATOM 826 C C . CYS A 1 103 ? -9.105 5.943 6.479 1.00 90.12 103 CYS A C 1
ATOM 828 O O . CYS A 1 103 ? -8.015 6.483 6.310 1.00 90.12 103 CYS A O 1
ATOM 830 N N . THR A 1 104 ? -10.069 6.015 5.561 1.00 81.62 104 THR A N 1
ATOM 831 C CA . THR A 1 104 ? -9.858 6.637 4.237 1.00 81.62 104 THR A CA 1
ATOM 832 C C . THR A 1 104 ? -10.114 8.142 4.207 1.00 81.62 104 THR A C 1
ATOM 834 O O . THR A 1 104 ? -9.704 8.814 3.261 1.00 81.62 104 THR A O 1
ATOM 837 N N . LYS A 1 105 ? -10.844 8.675 5.192 1.00 76.31 105 LYS A N 1
ATOM 838 C CA . LYS A 1 105 ? -11.344 10.058 5.166 1.00 76.31 105 LYS A CA 1
ATOM 839 C C . LYS A 1 105 ? -11.177 10.814 6.474 1.00 76.31 105 LYS A C 1
ATOM 841 O O . LYS A 1 105 ? -11.185 12.037 6.426 1.00 76.31 105 LYS A O 1
ATOM 846 N N . LEU A 1 106 ? -11.006 10.132 7.607 1.00 81.62 106 LEU A N 1
ATOM 847 C CA . LEU A 1 106 ? -10.758 10.836 8.863 1.00 81.62 106 LEU A CA 1
ATOM 848 C C . LEU A 1 106 ? -9.284 11.185 8.905 1.00 81.62 106 LEU A C 1
ATOM 850 O O . LEU A 1 106 ? -8.426 10.302 8.889 1.00 81.62 106 LEU A O 1
ATOM 854 N N . SER A 1 107 ? -9.022 12.480 8.901 1.00 86.44 107 SER A N 1
ATOM 855 C CA . SER A 1 107 ? -7.692 13.011 9.112 1.00 86.44 107 SER A CA 1
ATOM 856 C C . SER A 1 107 ? -7.293 12.754 10.558 1.00 86.44 107 SER A C 1
ATOM 858 O O . SER A 1 107 ? -7.937 13.247 11.480 1.00 86.44 107 SER A O 1
ATOM 860 N N . MET A 1 108 ? -6.248 11.964 10.743 1.00 88.62 108 MET A N 1
ATOM 861 C CA . MET A 1 108 ? -5.587 11.766 12.019 1.00 88.62 108 MET A CA 1
ATOM 862 C C . MET A 1 108 ? -4.341 12.631 12.050 1.00 88.62 108 MET A C 1
ATOM 864 O O . MET A 1 108 ? -3.603 12.742 11.071 1.00 88.62 108 MET A O 1
ATOM 868 N N . THR A 1 109 ? -4.064 13.219 13.198 1.00 90.44 109 THR A N 1
ATOM 869 C CA . THR A 1 109 ? -2.793 13.900 13.400 1.00 90.44 109 THR A CA 1
ATOM 870 C C . THR A 1 109 ? -1.644 12.891 13.342 1.00 90.44 109 THR A C 1
ATOM 872 O O . THR A 1 109 ? -1.828 11.682 13.538 1.00 90.44 109 THR A O 1
ATOM 875 N N . VAL A 1 110 ? -0.422 13.376 13.104 1.00 91.00 110 VAL A N 1
ATOM 876 C CA . VAL A 1 110 ? 0.781 12.528 13.177 1.00 91.00 110 VAL A CA 1
ATOM 877 C C . VAL A 1 110 ? 0.854 11.788 14.518 1.00 91.00 110 VAL A C 1
ATOM 879 O O . VAL A 1 110 ? 1.145 10.599 14.532 1.00 91.00 110 VAL A O 1
ATOM 882 N N . ILE A 1 111 ? 0.548 12.461 15.633 1.00 90.38 111 ILE A N 1
ATOM 883 C CA . ILE A 1 111 ? 0.621 11.866 16.975 1.00 90.38 111 ILE A CA 1
ATOM 884 C C . ILE A 1 111 ? -0.424 10.761 17.135 1.00 90.38 111 ILE A C 1
ATOM 886 O O . ILE A 1 111 ? -0.053 9.642 17.464 1.00 90.38 111 ILE A O 1
ATOM 890 N N . GLU A 1 112 ? -1.692 11.018 16.806 1.00 91.00 112 GLU A N 1
ATOM 891 C CA . GLU A 1 112 ? -2.747 9.995 16.900 1.00 91.00 112 GLU A CA 1
ATOM 892 C C . GLU A 1 112 ? -2.442 8.776 16.021 1.00 91.00 112 GLU A C 1
ATOM 894 O O . GLU A 1 112 ? -2.694 7.637 16.411 1.00 91.00 112 GLU A O 1
ATOM 899 N N . SER A 1 113 ? -1.863 9.003 14.839 1.00 93.62 113 SER A N 1
ATOM 900 C CA . SER A 1 113 ? -1.460 7.929 13.927 1.00 93.62 113 SER A CA 1
ATOM 901 C C . SER A 1 113 ? -0.345 7.063 14.522 1.00 93.62 113 SER A C 1
ATOM 903 O O . SER A 1 113 ? -0.337 5.847 14.339 1.00 93.62 113 SER A O 1
ATOM 905 N N . LEU A 1 114 ? 0.597 7.667 15.247 1.00 93.81 114 LEU A N 1
ATOM 906 C CA . LEU A 1 114 ? 1.681 6.949 15.920 1.00 93.81 114 LEU A CA 1
ATOM 907 C C . LEU A 1 114 ? 1.215 6.266 17.206 1.00 93.81 114 LEU A C 1
ATOM 909 O O . LEU A 1 114 ? 1.659 5.155 17.494 1.00 93.81 114 LEU A O 1
ATOM 913 N N . ASP A 1 115 ? 0.292 6.879 17.939 1.00 93.06 115 ASP A N 1
ATOM 914 C CA . ASP A 1 115 ? -0.339 6.284 19.117 1.00 93.06 115 ASP A CA 1
ATOM 915 C C . ASP A 1 115 ? -1.133 5.030 18.725 1.00 93.06 115 ASP A C 1
ATOM 917 O O . ASP A 1 115 ? -1.009 3.995 19.376 1.00 93.06 115 ASP A O 1
ATOM 921 N N . LEU A 1 116 ? -1.866 5.067 17.604 1.00 94.62 116 LEU A N 1
ATOM 922 C CA . LEU A 1 116 ? -2.519 3.883 17.033 1.00 94.62 116 LEU A CA 1
ATOM 923 C C . LEU A 1 116 ? -1.502 2.778 16.727 1.00 94.62 116 LEU A C 1
ATOM 925 O O . LEU A 1 116 ? -1.672 1.633 17.140 1.00 94.62 116 LEU A O 1
ATOM 929 N N . LEU A 1 117 ? -0.443 3.111 15.988 1.00 95.75 117 LEU A N 1
ATOM 930 C CA . LEU A 1 117 ? 0.547 2.132 15.542 1.00 95.75 117 LEU A CA 1
ATOM 931 C C . LEU A 1 117 ? 1.378 1.547 16.691 1.00 95.75 117 LEU A C 1
ATOM 933 O O . LEU A 1 117 ? 1.757 0.378 16.636 1.00 95.75 117 LEU A O 1
ATOM 937 N N . SER A 1 118 ? 1.664 2.334 17.727 1.00 95.31 118 SER A N 1
ATOM 938 C CA . SER A 1 118 ? 2.413 1.873 18.902 1.00 95.31 118 SER A CA 1
ATOM 939 C C . SER A 1 118 ? 1.561 1.034 19.854 1.00 95.31 118 SER A C 1
ATOM 941 O O . SER A 1 118 ? 2.071 0.070 20.426 1.00 95.31 118 SER A O 1
ATOM 943 N N . SER A 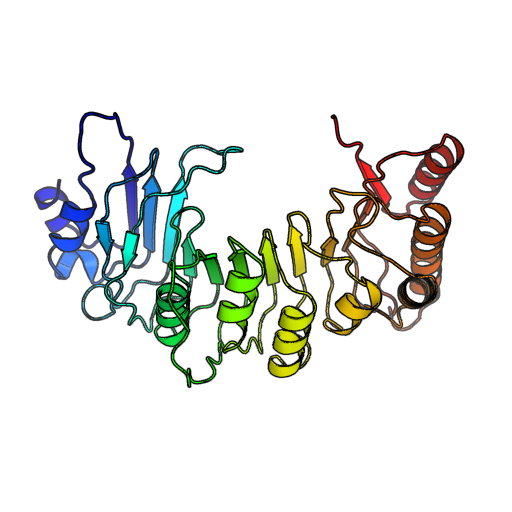1 119 ? 0.271 1.346 19.978 1.00 95.25 119 SER A N 1
ATOM 944 C CA . SER A 1 119 ? -0.633 0.665 20.909 1.00 95.25 119 SER A CA 1
ATOM 945 C C . SER A 1 119 ? -1.409 -0.511 20.311 1.00 95.25 119 SER A C 1
ATOM 947 O O . SER A 1 119 ? -2.136 -1.193 21.036 1.00 95.25 119 SER A O 1
ATOM 949 N N . CYS A 1 120 ? -1.255 -0.779 19.012 1.00 96.56 120 CYS A N 1
ATOM 950 C CA . CYS A 1 120 ? -1.873 -1.917 18.330 1.00 96.56 120 CYS A CA 1
ATOM 951 C C . CYS A 1 120 ? -0.813 -2.859 17.729 1.00 96.56 120 CYS A C 1
ATOM 953 O O . CYS A 1 120 ? -0.613 -2.886 16.513 1.00 96.56 120 CYS A O 1
ATOM 955 N N . PRO A 1 121 ? -0.122 -3.673 18.553 1.00 96.06 121 PRO A N 1
ATOM 956 C CA . PRO A 1 121 ? 0.994 -4.511 18.097 1.00 96.06 121 PRO A CA 1
ATOM 957 C C . PRO A 1 121 ? 0.583 -5.644 17.139 1.00 96.06 121 PRO A C 1
ATOM 959 O O . PRO A 1 121 ? 1.427 -6.168 16.409 1.00 96.06 121 PRO A O 1
ATOM 962 N N . SER A 1 122 ? -0.698 -6.023 17.128 1.00 97.50 122 SER A N 1
ATOM 963 C CA . SER A 1 122 ? -1.258 -7.062 16.249 1.00 97.50 122 SER A CA 1
ATOM 964 C C . SER A 1 122 ? -1.715 -6.532 14.888 1.00 97.50 122 SER A C 1
ATOM 966 O O . SER A 1 122 ? -2.234 -7.303 14.081 1.00 97.50 122 SER A O 1
ATOM 968 N N . LEU A 1 123 ? -1.532 -5.236 14.612 1.00 98.19 123 LEU A N 1
ATOM 969 C CA . LEU A 1 123 ? -2.020 -4.609 13.391 1.00 98.19 123 LEU A CA 1
ATOM 970 C C . LEU A 1 123 ? -1.300 -5.169 12.155 1.00 98.19 123 LEU A C 1
ATOM 972 O O . LEU A 1 123 ? -0.076 -5.110 12.047 1.00 98.19 123 LEU A O 1
ATOM 976 N N . GLU A 1 124 ? -2.074 -5.698 11.210 1.00 98.69 124 GLU A N 1
ATOM 977 C CA . GLU A 1 124 ? -1.607 -6.295 9.954 1.00 98.69 124 GLU A CA 1
ATOM 978 C C . GLU A 1 124 ? -1.841 -5.392 8.744 1.00 98.69 124 GLU A C 1
ATOM 980 O O . GLU A 1 124 ? -1.077 -5.433 7.776 1.00 98.69 124 GLU A O 1
ATOM 985 N N . GLU A 1 125 ? -2.885 -4.569 8.790 1.00 98.62 125 GLU A N 1
ATOM 986 C CA . GLU A 1 125 ? -3.266 -3.658 7.717 1.00 98.62 125 GLU A CA 1
ATOM 987 C C . GLU A 1 125 ? -3.709 -2.316 8.293 1.00 98.62 125 GLU A C 1
ATOM 989 O O . GLU A 1 125 ? -4.569 -2.259 9.172 1.00 98.62 125 GLU A O 1
ATOM 994 N N . SER A 1 126 ? -3.118 -1.239 7.780 1.00 97.88 126 SER A N 1
ATOM 995 C CA . SER A 1 126 ? -3.459 0.121 8.181 1.00 97.88 126 SER A CA 1
ATOM 996 C C . SER A 1 126 ? -3.587 1.036 6.972 1.00 97.88 126 SER A C 1
ATOM 998 O O . SER A 1 126 ? -2.695 1.074 6.121 1.00 97.88 126 SER A O 1
ATOM 1000 N N . GLN A 1 127 ? -4.687 1.779 6.904 1.00 96.75 127 GLN A N 1
ATOM 1001 C CA . GLN A 1 127 ? -4.866 2.889 5.978 1.00 96.75 127 GLN A CA 1
ATOM 1002 C C . GLN A 1 127 ? -5.123 4.162 6.768 1.00 96.75 127 GLN A C 1
ATOM 1004 O O . GLN A 1 127 ? -6.103 4.240 7.506 1.00 96.75 127 GLN A O 1
ATOM 1009 N N . LEU A 1 128 ? -4.234 5.139 6.603 1.00 94.62 128 LEU A N 1
ATOM 1010 C CA . LEU A 1 128 ? -4.194 6.361 7.394 1.00 94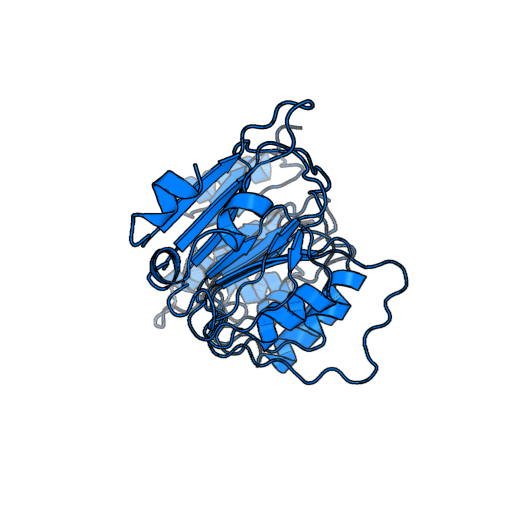.62 128 LEU A CA 1
ATOM 1011 C C . LEU A 1 128 ? -4.237 7.579 6.480 1.00 94.62 128 LEU A C 1
ATOM 1013 O O . LEU A 1 128 ? -3.506 7.645 5.490 1.00 94.62 128 LEU A O 1
ATOM 1017 N N . ASN A 1 129 ? -5.058 8.554 6.853 1.00 92.12 129 ASN A N 1
ATOM 1018 C CA . ASN A 1 129 ? -5.007 9.906 6.324 1.00 92.12 129 ASN A CA 1
ATOM 1019 C C . ASN A 1 129 ? -4.411 10.816 7.395 1.00 92.12 129 ASN A C 1
ATOM 1021 O O . ASN A 1 129 ? -5.010 10.982 8.450 1.00 92.12 129 ASN A O 1
ATOM 1025 N N . ILE A 1 130 ? -3.214 11.338 7.153 1.00 91.19 130 ILE A N 1
ATOM 1026 C CA . ILE A 1 130 ? -2.369 11.989 8.146 1.00 91.19 130 ILE A CA 1
ATOM 1027 C C . ILE A 1 130 ? -2.267 13.474 7.826 1.00 91.19 130 ILE A C 1
ATOM 1029 O O . ILE A 1 130 ? -1.768 13.859 6.765 1.00 91.19 130 ILE A O 1
ATOM 1033 N N . THR A 1 131 ? -2.682 14.300 8.777 1.00 90.19 131 THR A N 1
ATOM 1034 C CA . THR A 1 131 ? -2.584 15.758 8.703 1.00 90.19 131 THR A CA 1
ATOM 1035 C C . THR A 1 131 ? -1.578 16.301 9.704 1.00 90.19 131 THR A C 1
ATOM 1037 O O . THR A 1 131 ? -1.224 15.663 10.706 1.00 90.19 131 THR A O 1
ATOM 1040 N N . GLN A 1 132 ? -1.076 17.500 9.418 1.00 83.50 132 GLN A N 1
ATOM 1041 C CA . GLN A 1 132 ? -0.219 18.211 10.355 1.00 83.50 132 GLN A CA 1
ATOM 1042 C C . GLN A 1 132 ? -1.075 19.017 11.335 1.00 83.50 132 GLN A C 1
ATOM 1044 O O . GLN A 1 132 ? -1.983 19.740 10.937 1.00 83.50 132 GLN A O 1
ATOM 1049 N N . VAL A 1 133 ? -0.751 18.961 12.629 1.00 79.88 133 VAL A N 1
ATOM 1050 C CA . VAL A 1 133 ? -1.280 19.952 13.575 1.00 79.88 133 VAL A CA 1
ATOM 1051 C C . VAL A 1 133 ? -0.401 21.189 13.490 1.00 79.88 133 VAL A C 1
ATOM 1053 O O . VAL A 1 133 ? 0.816 21.106 13.684 1.00 79.88 133 VAL A O 1
ATOM 1056 N N . ASN A 1 134 ? -1.008 22.344 13.222 1.00 71.50 134 ASN A N 1
ATOM 1057 C CA . ASN A 1 134 ? -0.307 23.624 13.204 1.00 71.50 134 ASN A CA 1
ATOM 1058 C C . ASN A 1 134 ? 0.522 23.804 14.488 1.00 71.50 134 ASN A C 1
ATOM 1060 O O . ASN A 1 134 ? -0.019 23.902 15.587 1.00 71.50 134 ASN A O 1
ATOM 1064 N N . GLY A 1 135 ? 1.850 23.835 14.343 1.00 64.06 135 GLY A N 1
ATOM 1065 C CA . GLY A 1 135 ? 2.781 24.101 15.441 1.00 64.06 135 GLY A CA 1
ATOM 1066 C C . GLY A 1 135 ? 3.170 22.904 16.317 1.00 64.06 135 GLY A C 1
ATOM 1067 O O . GLY A 1 135 ? 3.970 23.093 17.235 1.00 64.06 135 GLY A O 1
ATOM 1068 N N . SER A 1 136 ? 2.697 21.679 16.049 1.00 57.25 136 SER A N 1
ATOM 1069 C CA . SER A 1 136 ? 3.171 20.510 16.802 1.00 57.25 136 SER A CA 1
ATOM 1070 C C . SER A 1 136 ? 4.585 20.132 16.351 1.00 57.25 136 SER A C 1
ATOM 1072 O O . SER A 1 136 ? 4.775 19.434 15.353 1.00 57.25 136 SER A O 1
ATOM 1074 N N . ARG A 1 137 ? 5.605 20.588 17.082 1.00 64.88 137 ARG A N 1
ATOM 1075 C CA . ARG A 1 137 ? 6.914 19.927 17.034 1.00 64.88 137 ARG A CA 1
ATOM 1076 C C . ARG A 1 137 ? 6.746 18.533 17.624 1.00 64.88 137 ARG A C 1
ATOM 1078 O O . ARG A 1 137 ? 6.117 18.388 18.671 1.00 64.88 137 ARG A O 1
ATOM 1085 N N . MET A 1 138 ? 7.300 17.526 16.955 1.00 67.69 138 MET A N 1
ATOM 1086 C CA . MET A 1 138 ? 7.378 16.192 17.537 1.00 67.69 138 MET A CA 1
ATOM 1087 C C . MET A 1 138 ? 8.077 16.264 18.906 1.00 67.69 138 MET A C 1
ATOM 1089 O O . MET A 1 138 ? 8.980 17.093 19.081 1.00 67.69 138 MET A O 1
ATOM 1093 N N . PRO A 1 139 ? 7.703 15.410 19.874 1.00 69.94 139 PRO A N 1
ATOM 1094 C CA . PRO A 1 139 ? 8.509 15.231 21.071 1.00 69.94 139 PRO A CA 1
ATOM 1095 C C . PRO A 1 139 ? 9.948 14.900 20.662 1.00 69.94 139 PRO A C 1
ATOM 1097 O O . PRO A 1 139 ? 10.162 14.077 19.777 1.00 69.94 139 PRO A O 1
ATOM 1100 N N . VAL A 1 140 ? 10.932 15.528 21.312 1.00 69.12 140 VAL A N 1
ATOM 1101 C CA . VAL A 1 140 ? 12.368 15.457 20.952 1.00 69.12 140 VAL A CA 1
ATOM 1102 C C . VAL A 1 140 ? 12.932 14.022 20.975 1.00 69.12 140 VAL A C 1
ATOM 1104 O O . VAL A 1 140 ? 14.018 13.768 20.463 1.00 69.12 140 VAL A O 1
ATOM 1107 N N . SER A 1 141 ? 12.193 13.057 21.523 1.00 74.88 141 SER A N 1
ATOM 1108 C CA . SER A 1 141 ? 12.573 11.648 21.561 1.00 74.88 141 SER A CA 1
ATOM 1109 C C . SER A 1 141 ? 11.339 10.741 21.532 1.00 74.88 141 SER A C 1
ATOM 1111 O O . SER A 1 141 ? 10.847 10.315 22.578 1.00 74.88 141 SER A O 1
ATOM 1113 N N . MET A 1 142 ? 10.827 10.446 20.340 1.00 84.06 142 MET A N 1
ATOM 1114 C CA . MET A 1 142 ? 9.881 9.343 20.151 1.00 84.06 142 MET A CA 1
ATOM 1115 C C . MET A 1 142 ? 10.662 8.026 19.986 1.00 84.06 142 MET A C 1
ATOM 1117 O O . MET A 1 142 ? 11.607 7.979 19.192 1.00 84.06 142 MET A O 1
ATOM 1121 N N . PRO A 1 143 ? 10.321 6.953 20.723 1.00 90.81 143 PRO A N 1
ATOM 1122 C CA . PRO A 1 143 ? 10.950 5.652 20.527 1.00 90.81 143 PRO A CA 1
ATOM 1123 C C . PRO A 1 143 ? 10.608 5.089 19.143 1.00 90.81 143 PRO A C 1
ATOM 1125 O O . PRO A 1 143 ? 9.539 5.351 18.595 1.00 90.81 143 PRO A O 1
ATOM 1128 N N . GLN A 1 144 ? 11.505 4.273 18.586 1.00 94.69 144 GLN A N 1
ATOM 1129 C CA . GLN A 1 144 ? 11.233 3.593 17.321 1.00 94.69 144 GLN A CA 1
ATOM 1130 C C . GLN A 1 144 ? 10.081 2.590 17.464 1.00 94.69 144 GLN A C 1
ATOM 1132 O O . GLN A 1 144 ? 10.140 1.657 18.272 1.00 94.69 144 GLN A O 1
ATOM 1137 N N . ILE A 1 145 ? 9.067 2.733 16.617 1.00 96.12 145 ILE A N 1
ATOM 1138 C CA . ILE A 1 145 ? 7.903 1.854 16.553 1.00 96.12 145 ILE A CA 1
ATOM 1139 C C . ILE A 1 145 ? 8.199 0.728 15.560 1.00 96.12 145 ILE A C 1
ATOM 1141 O O . ILE A 1 145 ? 8.361 0.941 14.355 1.00 96.12 145 ILE A O 1
ATOM 1145 N N . HIS A 1 146 ? 8.272 -0.492 16.087 1.00 96.44 146 HIS A N 1
ATOM 1146 C CA . HIS A 1 146 ? 8.586 -1.694 15.322 1.00 96.44 146 HIS A CA 1
ATOM 1147 C C . HIS A 1 146 ? 7.308 -2.451 14.968 1.00 96.44 146 HIS A C 1
ATOM 1149 O O . HIS A 1 146 ? 6.757 -3.186 15.788 1.00 96.44 146 HIS A O 1
ATOM 1155 N N . LEU A 1 147 ? 6.865 -2.324 13.722 1.00 96.31 147 LEU A N 1
ATOM 1156 C CA . LEU A 1 147 ? 5.584 -2.862 13.270 1.00 96.31 147 LEU A CA 1
ATOM 1157 C C . LEU A 1 147 ? 5.755 -4.281 12.720 1.00 96.31 147 LEU A C 1
ATOM 1159 O O . LEU A 1 147 ? 5.768 -4.515 11.514 1.00 96.31 147 LEU A O 1
ATOM 1163 N N . ARG A 1 148 ? 5.933 -5.244 13.634 1.00 97.19 148 ARG A N 1
ATOM 1164 C CA . ARG A 1 148 ? 6.287 -6.643 13.316 1.00 97.19 148 ARG A CA 1
ATOM 1165 C C . ARG A 1 148 ? 5.176 -7.459 12.658 1.00 97.19 148 ARG A C 1
ATOM 1167 O O . ARG A 1 148 ? 5.478 -8.500 12.087 1.00 97.19 148 ARG A O 1
ATOM 1174 N N . CYS A 1 149 ? 3.933 -7.003 12.753 1.00 98.19 149 CYS A N 1
ATOM 1175 C CA . CYS A 1 149 ? 2.775 -7.668 12.158 1.00 98.19 149 CYS A CA 1
ATOM 1176 C C . CYS A 1 149 ? 2.258 -6.933 10.915 1.00 98.19 149 CYS A C 1
ATOM 1178 O O . CYS A 1 149 ? 1.508 -7.521 10.142 1.00 98.19 149 CYS A O 1
ATOM 1180 N N . LEU A 1 150 ? 2.674 -5.679 10.690 1.00 98.56 150 LEU A N 1
ATOM 1181 C CA . LEU A 1 150 ? 2.080 -4.813 9.676 1.00 98.56 150 LEU A CA 1
ATOM 1182 C C . LEU A 1 150 ? 2.558 -5.191 8.272 1.00 98.56 150 LEU A C 1
ATOM 1184 O O . LEU A 1 150 ? 3.674 -4.878 7.857 1.00 98.56 150 LEU A O 1
ATOM 1188 N N . ARG A 1 151 ? 1.676 -5.849 7.521 1.00 98.62 151 ARG A N 1
ATOM 1189 C CA . ARG A 1 151 ? 1.925 -6.340 6.161 1.00 98.62 151 ARG A CA 1
ATOM 1190 C C . ARG A 1 151 ? 1.462 -5.355 5.099 1.00 98.62 151 ARG A C 1
ATOM 1192 O O . ARG A 1 151 ? 2.015 -5.355 4.001 1.00 98.62 151 ARG A O 1
ATOM 1199 N N . LYS A 1 152 ? 0.461 -4.523 5.392 1.00 98.75 152 LYS A N 1
ATOM 1200 C CA . LYS A 1 152 ? -0.051 -3.524 4.448 1.00 98.75 152 LYS A CA 1
ATOM 1201 C C . LYS A 1 152 ? -0.158 -2.154 5.093 1.00 98.75 152 LYS A C 1
ATOM 1203 O O . LYS A 1 152 ? -0.771 -2.014 6.148 1.00 98.75 152 LYS A O 1
ATOM 1208 N N . LEU A 1 153 ? 0.396 -1.153 4.424 1.00 98.12 153 LEU A N 1
ATOM 1209 C CA . LEU A 1 153 ? 0.333 0.228 4.870 1.00 98.12 153 LEU A CA 1
ATOM 1210 C C . LEU A 1 153 ? -0.057 1.141 3.710 1.00 98.12 153 LEU A C 1
ATOM 1212 O O . LEU A 1 153 ? 0.590 1.135 2.664 1.00 98.12 153 LEU A O 1
ATOM 1216 N N . PHE A 1 154 ? -1.109 1.926 3.909 1.00 97.44 154 PHE A N 1
ATOM 1217 C CA . PHE A 1 154 ? -1.589 2.933 2.973 1.00 97.44 154 PHE A CA 1
ATOM 1218 C C . PHE A 1 154 ? -1.540 4.289 3.674 1.00 97.44 154 PHE A C 1
ATOM 1220 O O . PHE A 1 154 ? -2.203 4.478 4.691 1.00 97.44 154 PHE A O 1
ATOM 1227 N N . LEU A 1 155 ? -0.740 5.217 3.159 1.00 95.19 155 LEU A N 1
ATOM 1228 C CA . LEU A 1 155 ? -0.505 6.519 3.774 1.00 95.19 155 LEU A CA 1
ATOM 1229 C C . LEU A 1 155 ? -0.955 7.623 2.840 1.00 95.19 155 LEU A C 1
ATOM 1231 O O . LEU A 1 155 ? -0.398 7.771 1.759 1.00 95.19 155 LEU A O 1
ATOM 1235 N N . HIS A 1 156 ? -1.913 8.419 3.285 1.00 92.94 156 HIS A N 1
ATOM 1236 C CA . HIS A 1 156 ? -2.243 9.695 2.676 1.00 92.94 156 HIS A CA 1
ATOM 1237 C C . HIS A 1 156 ? -1.657 10.777 3.565 1.00 92.94 156 HIS A C 1
ATOM 1239 O O . HIS A 1 156 ? -2.131 10.958 4.677 1.00 92.94 156 HIS A O 1
ATOM 1245 N N . ALA A 1 157 ? -0.592 11.438 3.123 1.00 90.81 157 ALA A N 1
ATOM 1246 C CA . ALA A 1 157 ? 0.006 12.530 3.878 1.00 90.81 157 ALA A CA 1
ATOM 1247 C C . ALA A 1 157 ? -0.421 13.861 3.261 1.00 90.81 157 ALA A C 1
ATOM 1249 O O . ALA A 1 157 ? -0.393 14.027 2.046 1.00 90.81 157 ALA A O 1
ATOM 1250 N N . GLU A 1 158 ? -0.798 14.815 4.107 1.00 89.44 158 GLU A N 1
ATOM 1251 C CA . GLU A 1 158 ? -1.152 16.170 3.670 1.00 89.44 158 GLU A CA 1
ATOM 1252 C C . GLU A 1 158 ? 0.042 16.945 3.089 1.00 89.44 158 GLU A C 1
ATOM 1254 O O . GLU A 1 158 ? -0.142 17.859 2.295 1.00 89.44 158 GLU A O 1
ATOM 1259 N N . SER A 1 159 ? 1.268 16.610 3.504 1.00 89.12 159 SER A N 1
ATOM 1260 C CA . SER A 1 159 ? 2.489 17.249 3.014 1.00 89.12 159 SER A CA 1
ATOM 1261 C C . SER A 1 159 ? 3.715 16.344 3.175 1.00 89.12 159 SER A C 1
ATOM 1263 O O . SER A 1 159 ? 3.735 15.436 4.014 1.00 89.12 159 SER A O 1
ATOM 1265 N N . ALA A 1 160 ? 4.802 16.667 2.465 1.00 87.31 160 ALA A N 1
ATOM 1266 C CA . ALA A 1 160 ? 6.077 15.953 2.573 1.00 87.31 160 ALA A CA 1
ATOM 1267 C C . ALA A 1 160 ? 6.703 16.076 3.966 1.00 87.31 160 ALA A C 1
ATOM 1269 O O . ALA A 1 160 ? 7.411 15.166 4.406 1.00 87.31 160 ALA A O 1
ATOM 1270 N N . ILE A 1 161 ? 6.421 17.172 4.675 1.00 88.56 161 ILE A N 1
ATOM 1271 C CA . ILE A 1 161 ? 6.834 17.367 6.067 1.00 88.56 161 ILE A CA 1
ATOM 1272 C C . ILE A 1 161 ? 6.054 16.399 6.956 1.00 88.56 161 ILE A C 1
ATOM 1274 O O . ILE A 1 161 ? 6.670 15.649 7.707 1.00 88.56 161 ILE A O 1
ATOM 1278 N N . THR A 1 162 ? 4.726 16.344 6.805 1.00 89.06 162 THR A N 1
ATOM 1279 C CA . THR A 1 162 ? 3.848 15.415 7.533 1.00 89.06 162 THR A CA 1
ATOM 1280 C C . THR A 1 162 ? 4.293 13.970 7.338 1.00 89.06 162 THR A C 1
ATOM 1282 O O . THR A 1 162 ? 4.464 13.240 8.314 1.00 89.06 162 THR A O 1
ATOM 1285 N N . PHE A 1 163 ? 4.553 13.576 6.086 1.00 91.56 163 PHE A N 1
ATOM 1286 C CA . PHE A 1 163 ? 5.102 12.264 5.763 1.00 91.56 163 PHE A CA 1
ATOM 1287 C C . PHE A 1 163 ? 6.424 12.027 6.496 1.00 91.56 163 PHE A C 1
ATOM 1289 O O . PHE A 1 163 ? 6.548 11.044 7.222 1.00 91.56 163 PHE A O 1
ATOM 1296 N N . SER A 1 164 ? 7.391 12.940 6.345 1.00 91.88 164 SER A N 1
ATOM 1297 C CA . SER A 1 164 ? 8.737 12.796 6.913 1.00 91.88 164 SER A CA 1
ATOM 1298 C C . SER A 1 164 ? 8.710 12.650 8.434 1.00 91.88 164 SER A C 1
ATOM 1300 O O . SER A 1 164 ? 9.352 11.744 8.959 1.00 91.88 164 SER A O 1
ATOM 1302 N N . THR A 1 165 ? 7.931 13.483 9.128 1.00 91.94 165 THR A N 1
ATOM 1303 C CA . THR A 1 165 ? 7.763 13.414 10.586 1.00 91.94 165 THR A CA 1
ATOM 1304 C C . THR A 1 165 ? 7.106 12.106 11.015 1.00 91.94 165 THR A C 1
ATOM 1306 O O . THR A 1 165 ? 7.539 11.486 11.981 1.00 91.94 165 THR A O 1
ATOM 1309 N N . PHE A 1 166 ? 6.078 11.652 10.297 1.00 93.31 166 PHE A N 1
ATOM 1310 C CA . PHE A 1 166 ? 5.396 10.404 10.624 1.00 93.31 166 PHE A CA 1
ATOM 1311 C C . PHE A 1 166 ? 6.315 9.187 10.476 1.00 93.31 166 PHE A C 1
ATOM 1313 O O . PHE A 1 166 ? 6.379 8.343 11.367 1.00 93.31 166 PHE A O 1
ATOM 1320 N N . ILE A 1 167 ? 7.060 9.087 9.372 1.00 94.69 167 ILE A N 1
ATOM 1321 C CA . ILE A 1 167 ? 7.870 7.894 9.111 1.00 94.69 167 ILE A CA 1
ATOM 1322 C C . ILE A 1 167 ? 9.194 7.855 9.878 1.00 94.69 167 ILE A C 1
ATOM 1324 O O . ILE A 1 167 ? 9.796 6.782 9.953 1.00 94.69 167 ILE A O 1
ATOM 1328 N N . GLU A 1 168 ? 9.658 8.977 10.440 1.00 94.19 168 GLU A N 1
ATOM 1329 C CA . GLU A 1 168 ? 10.937 9.107 11.159 1.00 94.19 168 GLU A CA 1
ATOM 1330 C C . GLU A 1 168 ? 11.141 8.012 12.214 1.00 94.19 168 GLU A C 1
ATOM 1332 O O . GLU A 1 168 ? 12.228 7.444 12.333 1.00 94.19 168 GLU A O 1
ATOM 1337 N N . VAL A 1 169 ? 10.065 7.654 12.911 1.00 95.31 169 VAL A N 1
ATOM 1338 C CA . VAL A 1 169 ? 10.084 6.718 14.040 1.00 95.31 169 VAL A CA 1
ATOM 1339 C C . VAL A 1 169 ? 9.695 5.292 13.650 1.00 95.31 169 VAL A C 1
ATOM 1341 O O . VAL A 1 169 ? 9.740 4.395 14.486 1.00 95.31 169 VAL A O 1
ATOM 1344 N N . LEU A 1 170 ? 9.307 5.049 12.397 1.00 96.88 170 LEU A N 1
ATOM 1345 C CA . LEU A 1 170 ? 8.775 3.757 11.971 1.00 96.88 170 LEU A CA 1
ATOM 1346 C C . LEU A 1 170 ? 9.863 2.807 11.470 1.00 96.88 170 LEU A C 1
ATOM 1348 O O . LEU A 1 170 ? 10.829 3.211 10.814 1.00 96.88 170 LEU A O 1
ATOM 1352 N N . THR A 1 171 ? 9.636 1.520 11.731 1.00 97.81 171 THR A N 1
ATOM 1353 C CA . THR A 1 171 ? 10.348 0.390 11.128 1.00 97.81 171 THR A CA 1
ATOM 1354 C C . THR A 1 171 ? 9.336 -0.655 10.654 1.00 97.81 171 THR A C 1
ATOM 1356 O O . THR A 1 171 ? 8.486 -1.097 11.431 1.00 97.81 171 THR A O 1
ATOM 1359 N N . LEU A 1 172 ? 9.432 -1.057 9.382 1.00 97.94 172 LEU A N 1
ATOM 1360 C CA . LEU A 1 172 ? 8.467 -1.913 8.680 1.00 97.94 172 LEU A CA 1
ATOM 1361 C C . LEU A 1 172 ? 9.118 -3.226 8.204 1.00 97.94 172 LEU A C 1
ATOM 1363 O O . LEU A 1 172 ? 9.286 -3.438 7.001 1.00 97.94 172 L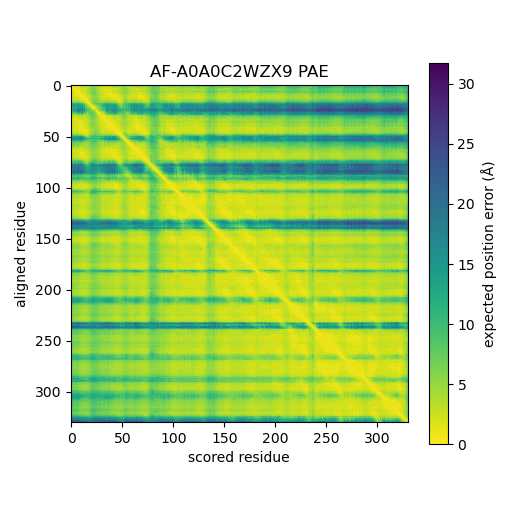EU A O 1
ATOM 1367 N N . PRO A 1 173 ? 9.516 -4.128 9.119 1.00 97.19 173 PRO A N 1
ATOM 1368 C CA . PRO A 1 173 ? 10.348 -5.277 8.770 1.00 97.19 173 PRO A CA 1
ATOM 1369 C C . PRO A 1 173 ? 9.624 -6.322 7.915 1.00 97.19 173 PRO A C 1
ATOM 1371 O O . PRO A 1 173 ? 10.288 -7.059 7.198 1.00 97.19 173 PRO A O 1
ATOM 1374 N N . VAL A 1 174 ? 8.288 -6.397 7.979 1.00 98.19 174 VAL A N 1
ATOM 1375 C CA . VAL A 1 174 ? 7.475 -7.441 7.321 1.00 98.19 174 VAL A CA 1
ATOM 1376 C C . VAL A 1 174 ? 6.489 -6.894 6.285 1.00 98.19 174 VAL A C 1
ATOM 1378 O O . VAL A 1 174 ? 5.592 -7.616 5.850 1.00 98.19 174 VAL A O 1
ATOM 1381 N N . VAL A 1 175 ? 6.617 -5.622 5.895 1.00 98.62 175 VAL A N 1
ATOM 1382 C CA . VAL A 1 175 ? 5.661 -4.996 4.973 1.00 98.62 175 VAL A CA 1
ATOM 1383 C C . VAL A 1 175 ? 5.717 -5.660 3.596 1.00 98.62 175 VAL A C 1
ATOM 1385 O O . VAL A 1 175 ? 6.783 -5.850 3.016 1.00 98.62 175 VAL A O 1
ATOM 1388 N N . GLU A 1 176 ? 4.547 -6.011 3.071 1.00 98.75 176 GLU A N 1
ATOM 1389 C CA . GLU A 1 176 ? 4.354 -6.657 1.770 1.00 98.75 176 GLU A CA 1
ATOM 1390 C C . GLU A 1 176 ? 3.717 -5.718 0.749 1.00 98.75 176 GLU A C 1
ATOM 1392 O O . GLU A 1 176 ? 3.984 -5.838 -0.451 1.00 98.75 176 GLU A O 1
ATOM 1397 N N . LYS A 1 177 ? 2.895 -4.772 1.218 1.00 98.69 177 LYS A N 1
ATOM 1398 C CA . LYS A 1 177 ? 2.283 -3.732 0.396 1.00 98.69 177 LYS A CA 1
ATOM 1399 C C . LYS A 1 177 ? 2.437 -2.363 1.044 1.00 98.69 177 LYS A C 1
ATOM 1401 O O . LYS A 1 177 ? 2.034 -2.175 2.190 1.00 98.69 177 LYS A O 1
ATOM 1406 N N . LEU A 1 178 ? 2.951 -1.410 0.279 1.00 98.00 178 LEU A N 1
ATOM 1407 C CA . LEU A 1 178 ? 3.074 -0.021 0.693 1.00 98.00 178 LEU A CA 1
ATOM 1408 C C . LEU A 1 178 ? 2.472 0.882 -0.380 1.00 98.00 178 LEU A C 1
ATOM 1410 O O . LEU A 1 178 ? 2.876 0.828 -1.540 1.00 98.00 178 LEU A O 1
ATOM 1414 N N . HIS A 1 179 ? 1.497 1.692 0.015 1.00 96.50 179 HIS A N 1
ATOM 1415 C CA . HIS A 1 179 ? 0.863 2.683 -0.845 1.00 96.50 179 HIS A CA 1
ATOM 1416 C C . HIS A 1 179 ? 1.074 4.067 -0.244 1.00 96.50 179 HIS A C 1
ATOM 1418 O O . HIS A 1 179 ? 0.660 4.315 0.885 1.00 96.50 179 HIS A O 1
ATOM 1424 N N . LEU A 1 180 ? 1.714 4.961 -0.987 1.00 94.00 180 LEU A N 1
ATOM 1425 C CA . LEU A 1 180 ? 1.927 6.350 -0.597 1.00 94.00 180 LEU A CA 1
ATOM 1426 C C . LEU A 1 180 ? 1.081 7.266 -1.484 1.00 94.00 180 LEU A C 1
ATOM 1428 O O . LEU A 1 180 ? 1.154 7.171 -2.708 1.00 94.00 180 LEU A O 1
ATOM 1432 N N . PHE A 1 181 ? 0.288 8.144 -0.878 1.00 89.69 181 PHE A N 1
ATOM 1433 C CA . PHE A 1 181 ? -0.568 9.111 -1.552 1.00 89.69 181 PHE A CA 1
ATOM 1434 C C . PHE A 1 181 ? -0.181 10.534 -1.167 1.00 89.69 181 PHE A C 1
ATOM 1436 O O . PHE A 1 181 ? -0.234 10.875 0.014 1.00 89.69 181 PHE A O 1
ATOM 1443 N N . TYR A 1 182 ? 0.066 11.348 -2.193 1.00 82.44 182 TYR A N 1
ATOM 1444 C CA . TYR A 1 182 ? 0.405 12.769 -2.132 1.00 82.44 182 TYR A CA 1
ATOM 1445 C C . TYR A 1 182 ? 1.677 13.069 -1.326 1.00 82.44 182 TYR A C 1
ATOM 1447 O O . TYR A 1 182 ? 2.090 12.303 -0.462 1.00 82.44 182 TYR A O 1
ATOM 1455 N N . ASP A 1 183 ? 2.352 14.151 -1.713 1.00 81.56 183 ASP A N 1
ATOM 1456 C CA . ASP A 1 183 ? 3.409 14.837 -0.970 1.00 81.56 183 ASP A CA 1
ATOM 1457 C C . ASP A 1 183 ? 4.258 13.957 -0.037 1.00 81.56 183 ASP A C 1
ATOM 1459 O O . ASP A 1 183 ? 4.176 14.023 1.185 1.00 81.56 183 ASP A O 1
ATOM 1463 N N . TRP A 1 184 ? 5.118 13.128 -0.627 1.00 88.00 184 TRP A N 1
ATOM 1464 C CA . TRP A 1 184 ? 6.090 12.299 0.086 1.00 88.00 184 TRP A CA 1
ATOM 1465 C C . TRP A 1 184 ? 7.516 12.819 -0.153 1.00 88.00 184 TRP A C 1
ATOM 1467 O O . TRP A 1 184 ? 7.758 13.639 -1.039 1.00 88.00 184 TRP A O 1
ATOM 1477 N N . SER A 1 185 ? 8.472 12.344 0.648 1.00 88.75 185 SER A N 1
ATOM 1478 C CA . SER A 1 185 ? 9.887 12.731 0.568 1.00 88.75 185 SER A CA 1
ATOM 1479 C C . SER A 1 185 ? 10.760 11.518 0.257 1.00 88.75 185 SER A C 1
ATOM 1481 O O . SER A 1 185 ? 10.756 10.546 1.015 1.00 88.75 185 SER A O 1
ATOM 1483 N N . ALA A 1 186 ? 11.541 11.588 -0.826 1.00 89.81 186 ALA A N 1
ATOM 1484 C CA . ALA A 1 186 ? 12.460 10.520 -1.225 1.00 89.81 186 ALA A CA 1
ATOM 1485 C C . ALA A 1 186 ? 13.521 10.235 -0.154 1.00 89.81 186 ALA A C 1
ATOM 1487 O O . ALA A 1 186 ? 13.747 9.080 0.199 1.00 89.81 186 ALA A O 1
ATOM 1488 N N . THR A 1 187 ? 14.103 11.280 0.437 1.00 92.38 187 THR A N 1
ATOM 1489 C CA . THR A 1 187 ? 15.090 11.153 1.520 1.00 92.38 187 THR A CA 1
ATOM 1490 C C . THR A 1 187 ? 14.490 10.484 2.752 1.00 92.38 187 THR A C 1
ATOM 1492 O O . THR A 1 187 ? 15.104 9.605 3.366 1.00 92.38 187 THR A O 1
ATOM 1495 N N . ALA A 1 188 ? 13.266 10.872 3.118 1.00 92.94 188 ALA A N 1
ATOM 1496 C CA . ALA A 1 188 ? 12.586 10.260 4.246 1.00 92.94 188 ALA A CA 1
ATOM 1497 C C . ALA A 1 188 ? 12.258 8.788 3.932 1.00 92.94 188 ALA A C 1
ATOM 1499 O O . ALA A 1 188 ? 12.548 7.911 4.746 1.00 92.94 188 ALA A O 1
ATOM 1500 N N . PHE A 1 189 ? 11.759 8.488 2.729 1.00 94.75 189 PHE A N 1
ATOM 1501 C CA . PHE A 1 189 ? 11.500 7.118 2.283 1.00 94.75 189 PHE A CA 1
ATOM 1502 C C . PHE A 1 189 ? 12.762 6.245 2.309 1.00 94.75 189 PHE A C 1
ATOM 1504 O O . PHE A 1 189 ? 12.725 5.134 2.831 1.00 94.75 189 PHE A O 1
ATOM 1511 N N . GLN A 1 190 ? 13.897 6.755 1.827 1.00 95.88 190 GLN A N 1
ATOM 1512 C CA . GLN A 1 190 ? 15.184 6.065 1.907 1.00 95.88 190 GLN A CA 1
ATOM 1513 C C . GLN A 1 190 ? 15.569 5.772 3.365 1.00 95.88 190 GLN A C 1
ATOM 1515 O O . GLN A 1 190 ? 15.974 4.657 3.693 1.00 95.88 190 GLN A O 1
ATOM 1520 N N . SER A 1 191 ? 15.378 6.739 4.265 1.00 96.38 191 SER A N 1
ATOM 1521 C CA . SER A 1 191 ? 15.622 6.560 5.702 1.00 96.38 191 SER A CA 1
ATOM 1522 C C . SER A 1 191 ? 14.730 5.461 6.301 1.00 96.38 191 SER A C 1
ATOM 1524 O O . SER A 1 191 ? 15.209 4.624 7.069 1.00 96.38 191 SER A O 1
ATOM 1526 N N . LEU A 1 192 ? 13.449 5.416 5.916 1.00 97.31 192 LEU A N 1
ATOM 1527 C CA . LEU A 1 192 ? 12.519 4.351 6.302 1.00 97.31 192 LEU A CA 1
ATOM 1528 C C . LEU A 1 192 ? 12.960 2.988 5.756 1.00 97.31 192 LEU A C 1
ATOM 1530 O O . LEU A 1 192 ? 12.914 2.000 6.489 1.00 97.31 192 LEU A O 1
ATOM 1534 N N . ALA A 1 193 ? 13.417 2.932 4.504 1.00 97.62 193 ALA A N 1
ATOM 1535 C CA . ALA A 1 193 ? 13.934 1.716 3.889 1.00 97.62 193 ALA A CA 1
ATOM 1536 C C . ALA A 1 193 ? 15.155 1.188 4.649 1.00 97.62 193 ALA A C 1
ATOM 1538 O O . ALA A 1 193 ? 15.174 0.015 5.009 1.00 97.62 193 ALA A O 1
ATOM 1539 N N . HIS A 1 194 ? 16.131 2.045 4.973 1.00 97.44 194 HIS A N 1
ATOM 1540 C CA . HIS A 1 194 ? 17.311 1.658 5.754 1.00 97.44 194 HIS A CA 1
ATOM 1541 C C . HIS A 1 194 ? 16.930 1.052 7.109 1.00 97.44 194 HIS A C 1
ATOM 1543 O O . HIS A 1 194 ? 17.410 -0.031 7.448 1.00 97.44 194 HIS A O 1
ATOM 1549 N N . ARG A 1 195 ? 16.029 1.703 7.859 1.00 97.00 195 ARG A N 1
ATOM 1550 C CA . ARG A 1 195 ? 15.523 1.167 9.137 1.00 97.00 195 ARG A CA 1
ATOM 1551 C C . ARG A 1 195 ? 14.777 -0.153 8.957 1.00 97.00 195 ARG A C 1
ATOM 1553 O O . ARG A 1 195 ? 14.891 -1.045 9.785 1.00 97.00 195 ARG A O 1
ATOM 1560 N N . SER A 1 196 ? 14.056 -0.295 7.849 1.00 97.62 196 SER A N 1
ATOM 1561 C CA . SER A 1 196 ? 13.266 -1.483 7.503 1.00 97.62 196 SER A CA 1
ATOM 1562 C C . SER A 1 196 ? 14.067 -2.549 6.742 1.00 97.62 196 SER A C 1
ATOM 1564 O O . SER A 1 196 ? 13.471 -3.396 6.079 1.00 97.62 196 SER A O 1
ATOM 1566 N N . HIS A 1 197 ? 15.404 -2.504 6.802 1.00 97.44 197 HIS A N 1
ATOM 1567 C CA . HIS A 1 197 ? 16.312 -3.439 6.125 1.00 97.44 197 HIS A CA 1
ATOM 1568 C C . HIS A 1 197 ? 16.065 -3.584 4.613 1.00 97.44 197 HIS A C 1
ATOM 1570 O O . HIS A 1 197 ? 16.145 -4.681 4.066 1.00 97.44 197 HIS A O 1
ATOM 1576 N N . TYR A 1 198 ? 15.777 -2.470 3.938 1.00 97.50 198 TYR A N 1
ATOM 1577 C CA . TYR A 1 198 ? 15.482 -2.401 2.503 1.00 97.50 198 TYR A CA 1
ATOM 1578 C C . TYR A 1 198 ? 14.308 -3.298 2.092 1.00 97.50 198 TYR A C 1
ATOM 1580 O O . TYR A 1 198 ? 14.357 -3.993 1.080 1.00 97.50 198 TYR A O 1
ATOM 1588 N N . PHE A 1 199 ? 13.256 -3.303 2.915 1.00 97.75 199 PHE A N 1
ATOM 1589 C CA . PHE A 1 199 ? 11.955 -3.893 2.602 1.00 97.75 199 PHE A CA 1
ATOM 1590 C C . PHE A 1 199 ? 12.028 -5.309 1.992 1.00 97.75 199 PHE A C 1
ATOM 1592 O O . PHE A 1 199 ? 11.543 -5.545 0.879 1.00 97.75 199 PHE A O 1
ATOM 1599 N N . PRO A 1 200 ? 12.592 -6.293 2.715 1.00 97.12 200 PRO A N 1
ATOM 1600 C CA . PRO A 1 200 ? 12.876 -7.621 2.167 1.00 97.12 200 PRO A CA 1
ATOM 1601 C C . PRO A 1 200 ? 11.615 -8.395 1.748 1.00 97.12 200 PRO A C 1
ATOM 1603 O O . PRO A 1 200 ? 11.704 -9.348 0.976 1.00 97.12 200 PRO A O 1
ATOM 1606 N N . HIS A 1 201 ? 10.438 -7.992 2.233 1.00 98.12 201 HIS A N 1
ATOM 1607 C CA . HIS A 1 201 ? 9.160 -8.640 1.942 1.00 98.12 201 HIS A CA 1
ATOM 1608 C C . HIS A 1 201 ? 8.231 -7.819 1.045 1.00 98.12 201 HIS A C 1
ATOM 1610 O O . HIS A 1 201 ? 7.174 -8.328 0.671 1.00 98.12 201 HIS A O 1
ATOM 1616 N N . LEU A 1 202 ? 8.613 -6.599 0.655 1.00 98.62 202 LEU A N 1
ATOM 1617 C CA . LEU A 1 202 ? 7.736 -5.707 -0.096 1.00 98.62 202 LEU A CA 1
ATOM 1618 C C . LEU A 1 202 ? 7.576 -6.201 -1.533 1.00 98.62 202 LEU A C 1
ATOM 1620 O O . LEU A 1 202 ? 8.536 -6.302 -2.294 1.00 98.62 202 LEU A O 1
ATOM 1624 N N . ARG A 1 203 ? 6.332 -6.525 -1.891 1.00 98.56 203 ARG A N 1
ATOM 1625 C CA . ARG A 1 203 ? 5.944 -7.075 -3.196 1.00 98.56 203 ARG A CA 1
ATOM 1626 C C . ARG A 1 203 ? 5.192 -6.066 -4.042 1.00 98.56 203 ARG A C 1
ATOM 1628 O O . ARG A 1 203 ? 5.296 -6.136 -5.267 1.00 98.56 203 ARG A O 1
ATOM 1635 N N . ASN A 1 204 ? 4.458 -5.160 -3.404 1.00 98.62 204 ASN A N 1
ATOM 1636 C CA . ASN A 1 204 ? 3.594 -4.186 -4.053 1.00 98.62 204 ASN A CA 1
ATOM 1637 C C . ASN A 1 204 ? 3.924 -2.788 -3.535 1.00 98.62 204 ASN A C 1
ATOM 1639 O O . ASN A 1 204 ? 3.750 -2.516 -2.347 1.00 98.62 204 ASN A O 1
ATOM 1643 N N . PHE A 1 205 ? 4.368 -1.915 -4.430 1.00 97.88 205 PHE A N 1
ATOM 1644 C CA . PHE A 1 205 ? 4.636 -0.521 -4.112 1.00 97.88 205 PHE A CA 1
ATOM 1645 C C . PHE A 1 205 ? 3.831 0.379 -5.037 1.00 97.88 205 PHE A C 1
ATOM 1647 O O . PHE A 1 205 ? 4.054 0.397 -6.248 1.00 97.88 205 PHE A O 1
ATOM 1654 N N . ASP A 1 206 ? 2.899 1.117 -4.450 1.00 95.88 206 ASP A N 1
ATOM 1655 C CA . ASP A 1 206 ? 2.039 2.032 -5.176 1.00 95.88 206 ASP A CA 1
ATOM 1656 C C . ASP A 1 206 ? 2.356 3.458 -4.732 1.00 95.88 206 ASP A C 1
ATOM 1658 O O . ASP A 1 206 ? 2.134 3.847 -3.588 1.00 95.88 206 ASP A O 1
ATOM 1662 N N . LEU A 1 207 ? 2.878 4.256 -5.650 1.00 92.50 207 LEU A N 1
ATOM 1663 C CA . LEU A 1 207 ? 3.028 5.686 -5.462 1.00 92.50 207 LEU A CA 1
ATOM 1664 C C . LEU A 1 207 ? 1.818 6.374 -6.081 1.00 92.50 207 LEU A C 1
ATOM 1666 O O . LEU A 1 207 ? 1.341 5.967 -7.130 1.00 92.50 207 LEU A O 1
ATOM 1670 N N . THR A 1 208 ? 1.224 7.371 -5.450 1.00 87.56 208 THR A N 1
ATOM 1671 C CA . THR A 1 208 ? 0.093 8.116 -6.014 1.00 87.56 208 THR A CA 1
ATOM 1672 C C . THR A 1 208 ? 0.189 9.578 -5.619 1.00 87.56 208 THR A C 1
ATOM 1674 O O . THR A 1 208 ? 0.628 9.895 -4.523 1.00 87.56 208 THR A O 1
ATOM 1677 N N . GLY A 1 209 ? -0.221 10.474 -6.514 1.00 79.44 209 GLY A N 1
ATOM 1678 C CA . GLY A 1 209 ? -0.049 11.917 -6.347 1.00 79.44 209 GLY A CA 1
ATOM 1679 C C . GLY A 1 209 ? 1.183 12.446 -7.080 1.00 79.44 209 GLY A C 1
ATOM 1680 O O . GLY A 1 209 ? 1.900 11.691 -7.736 1.00 79.44 209 GLY A O 1
ATOM 1681 N N . THR A 1 210 ? 1.380 13.757 -7.002 1.00 73.56 210 THR A N 1
ATOM 1682 C CA . THR A 1 210 ? 2.543 14.444 -7.571 1.00 73.56 210 THR A CA 1
ATOM 1683 C C . THR A 1 210 ? 3.650 14.420 -6.520 1.00 73.56 210 THR A C 1
ATOM 1685 O O . THR A 1 210 ? 3.402 14.864 -5.398 1.00 73.56 210 THR A O 1
ATOM 1688 N N . PRO A 1 211 ? 4.844 13.878 -6.801 1.00 72.94 211 PRO A N 1
ATOM 1689 C CA . PRO A 1 211 ? 5.956 14.039 -5.880 1.00 72.94 211 PRO A CA 1
ATOM 1690 C C . PRO A 1 211 ? 6.351 15.520 -5.815 1.00 72.94 211 PRO A C 1
ATOM 1692 O O . PRO A 1 211 ? 6.244 16.255 -6.793 1.00 72.94 211 PRO A O 1
ATOM 1695 N N . THR A 1 212 ? 6.832 15.965 -4.657 1.00 73.06 212 THR A N 1
ATOM 1696 C CA . THR A 1 212 ? 7.301 17.352 -4.474 1.00 73.06 212 THR A CA 1
ATOM 1697 C C . THR A 1 212 ? 8.663 17.607 -5.123 1.00 73.06 212 THR A C 1
ATOM 1699 O O . THR A 1 212 ? 9.095 18.752 -5.238 1.00 73.06 212 THR A O 1
ATOM 1702 N N . ALA A 1 213 ? 9.348 16.542 -5.538 1.00 79.94 213 ALA A N 1
ATOM 1703 C CA . ALA A 1 213 ? 10.672 16.566 -6.131 1.00 79.94 213 ALA A CA 1
ATOM 1704 C C . ALA A 1 213 ? 10.808 15.471 -7.193 1.00 79.94 213 ALA A C 1
ATOM 1706 O O . ALA A 1 213 ? 10.031 14.520 -7.233 1.00 79.94 213 ALA A O 1
ATOM 1707 N N . VAL A 1 214 ? 11.842 15.599 -8.020 1.00 87.38 214 VAL A N 1
ATOM 1708 C CA . VAL A 1 214 ? 12.235 14.583 -8.997 1.00 87.38 214 VAL A CA 1
ATOM 1709 C C . VAL A 1 214 ? 12.633 13.293 -8.278 1.00 87.38 214 VAL A C 1
ATOM 1711 O O . VAL A 1 214 ? 13.455 13.308 -7.361 1.00 87.38 214 VAL A O 1
ATOM 1714 N N . VAL A 1 215 ? 12.064 12.174 -8.714 1.00 88.12 215 VAL A N 1
ATOM 1715 C CA . VAL A 1 215 ? 12.279 10.845 -8.141 1.00 88.12 215 VAL A CA 1
ATOM 1716 C C . VAL A 1 215 ? 13.159 10.030 -9.076 1.00 88.12 215 VAL A C 1
ATOM 1718 O O . VAL A 1 215 ? 12.776 9.747 -10.210 1.00 88.12 215 VAL A O 1
ATOM 1721 N N . ASP A 1 216 ? 14.319 9.603 -8.589 1.00 93.44 216 ASP A N 1
ATOM 1722 C CA . ASP A 1 216 ? 15.133 8.589 -9.258 1.00 93.44 216 ASP A CA 1
ATOM 1723 C C . ASP A 1 216 ? 14.483 7.210 -9.058 1.00 93.44 216 ASP A C 1
ATOM 1725 O O . ASP A 1 216 ? 14.487 6.643 -7.958 1.00 93.44 216 ASP A O 1
ATOM 1729 N N . ALA A 1 217 ? 13.883 6.675 -10.124 1.00 93.88 217 ALA A N 1
ATOM 1730 C CA . ALA A 1 217 ? 13.218 5.379 -10.081 1.00 93.88 217 ALA A CA 1
ATOM 1731 C C . ALA A 1 217 ? 14.209 4.227 -9.859 1.00 93.88 217 ALA A C 1
ATOM 1733 O O . ALA A 1 217 ? 13.850 3.232 -9.225 1.00 93.88 217 ALA A O 1
ATOM 1734 N N . GLY A 1 218 ? 15.446 4.361 -10.347 1.00 96.06 218 GLY A N 1
ATOM 1735 C CA . GLY A 1 218 ? 16.511 3.383 -10.160 1.00 96.06 218 GLY A CA 1
ATOM 1736 C C . GLY A 1 218 ? 16.889 3.248 -8.691 1.00 96.06 218 GLY A C 1
ATOM 1737 O O . GLY A 1 218 ? 16.834 2.150 -8.128 1.00 96.06 218 GLY A O 1
ATOM 1738 N N . ALA A 1 219 ? 17.176 4.382 -8.048 1.00 96.12 219 ALA A N 1
ATOM 1739 C CA . ALA A 1 219 ? 17.462 4.444 -6.619 1.00 96.12 219 ALA A CA 1
ATOM 1740 C C . ALA A 1 219 ? 16.292 3.907 -5.782 1.00 96.12 219 ALA A C 1
ATOM 1742 O O . ALA A 1 219 ? 16.500 3.126 -4.855 1.00 96.12 219 ALA A O 1
ATOM 1743 N N . LEU A 1 220 ? 15.054 4.263 -6.138 1.00 95.56 220 LEU A N 1
ATOM 1744 C CA . LEU A 1 220 ? 13.854 3.785 -5.454 1.00 95.56 220 LEU A CA 1
ATOM 1745 C C . LEU A 1 220 ? 13.712 2.255 -5.537 1.00 95.56 220 LEU A C 1
ATOM 1747 O O . LEU A 1 220 ? 13.498 1.594 -4.522 1.00 95.56 220 LEU A O 1
ATOM 1751 N N . LEU A 1 221 ? 13.859 1.677 -6.730 1.00 97.12 221 LEU A N 1
ATOM 1752 C CA . LEU A 1 221 ? 13.759 0.232 -6.957 1.00 97.12 221 LEU A CA 1
ATOM 1753 C C . LEU A 1 221 ? 14.865 -0.556 -6.240 1.00 97.12 221 LEU A C 1
ATOM 1755 O O . LEU A 1 221 ? 14.619 -1.678 -5.791 1.00 97.12 221 LEU A O 1
ATOM 1759 N N . ALA A 1 222 ? 16.057 0.027 -6.080 1.00 97.50 222 ALA A N 1
ATOM 1760 C CA . ALA A 1 222 ? 17.164 -0.599 -5.358 1.00 97.50 222 ALA A CA 1
ATOM 1761 C C . ALA A 1 222 ? 16.848 -0.823 -3.867 1.00 97.50 222 ALA A C 1
ATOM 1763 O O . ALA A 1 222 ? 17.385 -1.744 -3.253 1.00 97.50 222 ALA A O 1
ATOM 1764 N N . LEU A 1 223 ? 15.929 -0.036 -3.295 1.00 97.62 223 LEU A N 1
ATOM 1765 C CA . LEU A 1 223 ? 15.466 -0.184 -1.912 1.00 97.62 223 LEU A CA 1
ATOM 1766 C C . LEU A 1 223 ? 14.479 -1.347 -1.716 1.00 97.62 223 LEU A C 1
ATOM 1768 O O . LEU A 1 223 ? 14.075 -1.597 -0.584 1.00 97.62 223 LEU A O 1
ATOM 1772 N N . MET A 1 224 ? 14.036 -2.009 -2.792 1.00 97.88 224 MET A N 1
ATOM 1773 C CA . MET A 1 224 ? 12.934 -2.981 -2.775 1.00 97.88 224 MET A CA 1
ATOM 1774 C C . MET A 1 224 ? 13.261 -4.216 -3.639 1.00 97.88 224 MET A C 1
ATOM 1776 O O . MET A 1 224 ? 12.605 -4.476 -4.652 1.00 97.88 224 MET A O 1
ATOM 1780 N N . PRO A 1 225 ? 14.264 -5.030 -3.269 1.00 95.94 225 PRO A N 1
ATOM 1781 C CA . PRO A 1 225 ? 14.781 -6.103 -4.126 1.00 95.94 225 PRO A CA 1
ATOM 1782 C C . PRO A 1 225 ? 13.763 -7.222 -4.416 1.00 95.94 225 PRO A C 1
ATOM 1784 O O . PRO A 1 225 ? 13.879 -7.929 -5.420 1.00 95.94 225 PRO A O 1
ATOM 1787 N N . CYS A 1 226 ? 12.751 -7.391 -3.557 1.00 97.56 226 CYS A N 1
ATOM 1788 C CA . CYS A 1 226 ? 11.703 -8.404 -3.710 1.00 97.56 226 CYS A CA 1
ATOM 1789 C C . CYS A 1 226 ? 10.436 -7.913 -4.427 1.00 97.56 226 CYS A C 1
ATOM 1791 O O . CYS A 1 226 ? 9.456 -8.663 -4.500 1.00 97.56 226 CYS A O 1
ATOM 1793 N N . LEU A 1 227 ? 10.455 -6.694 -4.972 1.00 98.38 227 LEU A N 1
ATOM 1794 C CA . LEU A 1 227 ? 9.287 -6.073 -5.576 1.00 98.38 227 LEU A CA 1
ATOM 1795 C C . LEU A 1 227 ? 8.788 -6.853 -6.798 1.00 98.38 227 LEU A C 1
ATOM 1797 O O . LEU A 1 227 ? 9.558 -7.212 -7.688 1.00 98.38 227 LEU A O 1
ATOM 1801 N N . THR A 1 228 ? 7.478 -7.094 -6.844 1.00 98.69 228 THR A N 1
ATOM 1802 C CA . THR A 1 228 ? 6.797 -7.805 -7.943 1.00 98.69 228 THR A CA 1
ATOM 1803 C C . THR A 1 228 ? 5.891 -6.890 -8.754 1.00 98.69 228 THR A C 1
ATOM 1805 O O . THR A 1 228 ? 5.693 -7.112 -9.947 1.00 98.69 228 THR A O 1
ATOM 1808 N N . SER A 1 229 ? 5.373 -5.834 -8.129 1.00 98.62 229 SER A N 1
ATOM 1809 C CA . SER A 1 229 ? 4.473 -4.870 -8.740 1.00 98.62 229 SER A CA 1
ATOM 1810 C C . SER A 1 229 ? 4.827 -3.469 -8.282 1.00 98.62 229 SER A C 1
ATOM 1812 O O . SER A 1 229 ? 4.927 -3.225 -7.078 1.00 98.62 229 SER A O 1
ATOM 1814 N N . ILE A 1 230 ? 4.950 -2.554 -9.240 1.00 97.75 230 ILE A N 1
ATOM 1815 C CA . ILE A 1 230 ? 5.148 -1.139 -8.964 1.00 97.75 230 ILE A CA 1
ATOM 1816 C C . ILE A 1 230 ? 4.193 -0.265 -9.775 1.00 97.75 230 ILE A C 1
ATOM 1818 O O . ILE A 1 230 ? 3.979 -0.482 -10.973 1.00 97.75 230 ILE A O 1
ATOM 1822 N N . TYR A 1 231 ? 3.637 0.742 -9.110 1.00 95.50 231 TYR A N 1
ATOM 1823 C CA . TYR A 1 231 ? 2.829 1.787 -9.714 1.00 95.50 231 TYR A CA 1
ATOM 1824 C C . TYR A 1 231 ? 3.470 3.152 -9.452 1.00 95.50 231 TYR A C 1
ATOM 1826 O O . TYR A 1 231 ? 3.533 3.612 -8.319 1.00 95.50 231 TYR A O 1
ATOM 1834 N N . LEU A 1 232 ? 3.954 3.789 -10.517 1.00 92.38 232 LEU A N 1
ATOM 1835 C CA . LEU A 1 232 ? 4.652 5.072 -10.524 1.00 92.38 232 LEU A CA 1
ATOM 1836 C C . LEU A 1 232 ? 3.909 6.052 -11.448 1.00 92.38 232 LEU A C 1
ATOM 1838 O O . LEU A 1 232 ? 4.233 6.159 -12.635 1.00 92.38 232 LEU A O 1
ATOM 1842 N N . PRO A 1 233 ? 2.861 6.737 -10.963 1.00 82.56 233 PRO A N 1
ATOM 1843 C CA . PRO A 1 233 ? 2.145 7.720 -11.748 1.00 82.56 233 PRO A CA 1
ATOM 1844 C C . PRO A 1 233 ? 3.013 8.962 -11.911 1.00 82.56 233 PRO A C 1
ATOM 1846 O O . PRO A 1 233 ? 3.433 9.574 -10.938 1.00 82.56 233 PRO A O 1
ATOM 1849 N N . CYS A 1 234 ? 3.224 9.351 -13.159 1.00 69.88 234 CYS A N 1
ATOM 1850 C CA . CYS A 1 234 ? 3.776 10.649 -13.522 1.00 69.88 234 CYS A CA 1
ATOM 1851 C C . CYS A 1 234 ? 2.576 11.532 -13.887 1.00 69.88 234 CYS A C 1
ATOM 1853 O O . CYS A 1 234 ? 1.867 11.229 -14.854 1.00 69.88 234 CYS A O 1
ATOM 1855 N N . LEU A 1 235 ? 2.276 12.545 -13.069 1.00 69.75 235 LEU A N 1
ATOM 1856 C CA . LEU A 1 235 ? 1.256 13.546 -13.402 1.00 69.75 235 LEU A CA 1
ATOM 1857 C C . LEU A 1 235 ? 1.860 14.691 -14.225 1.00 69.75 235 LEU A C 1
ATOM 1859 O O . LEU A 1 235 ? 1.131 15.276 -15.031 1.00 69.75 235 LEU A O 1
ATOM 1863 N N . SER A 1 236 ? 3.158 14.953 -14.047 1.00 67.94 236 SER A N 1
ATOM 1864 C CA . SER A 1 236 ? 3.991 15.842 -14.859 1.00 67.94 236 SER A CA 1
ATOM 1865 C C . SER A 1 236 ? 5.067 15.039 -15.614 1.00 67.94 236 SER A C 1
ATOM 1867 O O . SER A 1 236 ? 5.351 13.903 -15.255 1.00 67.94 236 SER A O 1
ATOM 1869 N N . THR A 1 237 ? 5.691 15.601 -16.655 1.00 58.84 237 THR A N 1
ATOM 1870 C CA . THR A 1 237 ? 6.741 14.918 -17.444 1.00 58.84 237 THR A CA 1
ATOM 1871 C C . THR A 1 237 ? 8.046 14.670 -16.679 1.00 58.84 237 THR A C 1
ATOM 1873 O O . THR A 1 237 ? 8.876 13.905 -17.162 1.00 58.84 237 THR A O 1
ATOM 1876 N N . ASN A 1 238 ? 8.256 15.314 -15.525 1.00 59.19 238 ASN A N 1
ATOM 1877 C CA . ASN A 1 238 ? 9.584 15.427 -14.902 1.00 59.19 238 ASN A CA 1
ATOM 1878 C C . ASN A 1 238 ? 9.662 14.822 -13.494 1.00 59.19 238 ASN A C 1
ATOM 1880 O O . ASN A 1 238 ? 10.689 14.935 -12.832 1.00 59.19 238 ASN A O 1
ATOM 1884 N N . ASP A 1 239 ? 8.591 14.188 -13.031 1.00 79.06 239 ASP A N 1
ATOM 1885 C CA . ASP A 1 239 ? 8.466 13.764 -11.639 1.00 79.06 239 ASP A CA 1
ATOM 1886 C C . ASP A 1 239 ? 9.239 12.474 -11.342 1.00 79.06 239 ASP A C 1
ATOM 1888 O O . ASP A 1 239 ? 9.702 12.275 -10.223 1.00 79.06 239 ASP A O 1
ATOM 1892 N N . ILE A 1 240 ? 9.387 11.590 -12.333 1.00 86.88 240 ILE A N 1
ATOM 1893 C CA . ILE A 1 240 ? 10.016 10.275 -12.175 1.00 86.88 240 ILE A CA 1
ATOM 1894 C C . ILE A 1 240 ? 10.988 10.036 -13.331 1.00 86.88 240 ILE A C 1
ATOM 1896 O O . ILE A 1 240 ? 10.580 9.952 -14.490 1.00 86.88 240 ILE A O 1
ATOM 1900 N N . ILE A 1 241 ? 12.275 9.904 -13.011 1.00 91.12 241 ILE A N 1
ATOM 1901 C CA . ILE A 1 241 ? 13.348 9.700 -13.984 1.00 91.12 241 ILE A CA 1
ATOM 1902 C C . ILE A 1 241 ? 13.808 8.246 -13.944 1.00 91.12 241 ILE A C 1
ATOM 1904 O O . ILE A 1 241 ? 14.167 7.712 -12.895 1.00 91.12 241 ILE A O 1
ATOM 1908 N N . PHE A 1 242 ? 13.829 7.633 -15.124 1.00 93.12 242 PHE A N 1
ATOM 1909 C CA . PHE A 1 242 ? 14.580 6.416 -15.395 1.00 93.12 242 PHE A CA 1
ATOM 1910 C C . PHE A 1 242 ? 15.796 6.814 -16.223 1.00 93.12 242 PHE A C 1
ATOM 1912 O O . PHE A 1 242 ? 15.651 7.170 -17.395 1.00 93.12 242 PHE A O 1
ATOM 1919 N N . ASP A 1 243 ? 16.979 6.806 -15.617 1.00 94.62 243 ASP A N 1
ATOM 1920 C CA . ASP A 1 243 ? 18.206 6.984 -16.380 1.00 94.62 243 ASP A CA 1
ATOM 1921 C C . ASP A 1 243 ? 18.544 5.707 -17.172 1.00 94.62 243 ASP A C 1
ATOM 1923 O O . ASP A 1 243 ? 17.927 4.648 -17.014 1.00 94.62 243 ASP A O 1
ATOM 1927 N N . HIS A 1 244 ? 19.514 5.815 -18.077 1.00 95.88 244 HIS A N 1
ATOM 1928 C CA . HIS A 1 244 ? 19.939 4.690 -18.909 1.00 95.88 244 HIS A CA 1
ATOM 1929 C C . HIS A 1 244 ? 20.449 3.511 -18.064 1.00 95.88 244 HIS A C 1
ATOM 1931 O O . HIS A 1 244 ? 20.132 2.367 -18.368 1.00 95.88 244 HIS A O 1
ATOM 1937 N N . ILE A 1 245 ? 21.144 3.785 -16.953 1.00 97.12 245 ILE A N 1
ATOM 1938 C CA . ILE A 1 245 ? 21.673 2.756 -16.049 1.00 97.12 245 ILE A CA 1
ATOM 1939 C C . ILE A 1 245 ? 20.530 1.957 -15.415 1.00 97.12 245 ILE A C 1
ATOM 1941 O O . ILE A 1 245 ? 20.581 0.725 -15.379 1.00 97.12 245 ILE A O 1
ATOM 1945 N N . ALA A 1 246 ? 19.484 2.629 -14.934 1.00 97.00 246 ALA A N 1
ATOM 1946 C CA . ALA A 1 246 ? 18.308 1.999 -14.352 1.00 97.00 246 ALA A CA 1
ATOM 1947 C C . ALA A 1 246 ? 17.536 1.182 -15.392 1.00 97.00 246 ALA A C 1
ATOM 1949 O O . ALA A 1 246 ? 17.100 0.072 -15.083 1.00 97.00 246 ALA A O 1
ATOM 1950 N N . LEU A 1 247 ? 17.388 1.694 -16.619 1.00 97.75 247 LEU A N 1
ATOM 1951 C CA . LEU A 1 247 ? 16.730 0.974 -17.713 1.00 97.75 247 LEU A CA 1
ATOM 1952 C C . LEU A 1 247 ? 17.507 -0.286 -18.115 1.00 97.75 247 LEU A C 1
ATOM 1954 O O . LEU A 1 247 ? 16.916 -1.364 -18.163 1.00 97.75 247 LEU A O 1
ATOM 1958 N N . ASP A 1 248 ? 18.822 -0.196 -18.301 1.00 98.25 248 ASP A N 1
ATOM 1959 C CA . ASP A 1 248 ? 19.676 -1.347 -18.624 1.00 98.25 248 ASP A CA 1
ATOM 1960 C C . ASP A 1 248 ? 19.687 -2.379 -17.482 1.00 98.25 248 ASP A C 1
ATOM 1962 O O . ASP A 1 248 ? 19.631 -3.598 -17.692 1.00 98.25 248 ASP A O 1
ATOM 1966 N N . SER A 1 249 ? 19.687 -1.900 -16.237 1.00 98.31 249 SER A N 1
ATOM 1967 C CA . SER A 1 249 ? 19.626 -2.756 -15.050 1.00 98.31 249 SER A CA 1
ATOM 1968 C C . SER A 1 249 ? 18.266 -3.448 -14.902 1.00 98.31 249 SER A C 1
ATOM 1970 O O . SER A 1 249 ? 18.192 -4.613 -14.508 1.00 98.31 249 SER A O 1
ATOM 1972 N N . LEU A 1 250 ? 17.169 -2.774 -15.262 1.00 98.00 250 LEU A N 1
ATOM 1973 C CA . LEU A 1 250 ? 15.836 -3.378 -15.320 1.00 98.00 250 LEU A CA 1
ATOM 1974 C C . LEU A 1 250 ? 15.717 -4.395 -16.456 1.00 98.00 250 LEU A C 1
ATOM 1976 O O . LEU A 1 250 ? 15.114 -5.452 -16.255 1.00 98.00 250 LEU A O 1
ATOM 1980 N N . ALA A 1 251 ? 16.296 -4.098 -17.620 1.00 98.25 251 ALA A N 1
ATOM 1981 C CA . ALA A 1 251 ? 16.327 -4.995 -18.769 1.00 98.25 251 ALA A CA 1
ATOM 1982 C C . ALA A 1 251 ? 17.082 -6.291 -18.449 1.00 98.25 251 ALA A C 1
ATOM 1984 O O . ALA A 1 251 ? 16.608 -7.385 -18.751 1.00 98.25 251 ALA A O 1
ATOM 1985 N N . SER A 1 252 ? 18.248 -6.182 -17.813 1.00 97.88 252 SER A N 1
ATOM 1986 C CA . SER A 1 252 ? 19.082 -7.330 -17.428 1.00 97.88 252 SER A CA 1
ATOM 1987 C C . SER A 1 252 ? 18.580 -8.070 -16.185 1.00 97.88 252 SER A C 1
ATOM 1989 O O . SER A 1 252 ? 18.948 -9.221 -15.965 1.00 97.88 252 SER A O 1
ATOM 1991 N N . GLY A 1 253 ? 17.735 -7.434 -15.368 1.00 96.94 253 GLY A N 1
ATOM 1992 C CA . GLY A 1 253 ? 17.252 -7.994 -14.108 1.00 96.94 253 GLY A CA 1
ATOM 1993 C C . GLY A 1 253 ? 18.179 -7.785 -12.917 1.00 96.94 253 GLY A C 1
ATOM 1994 O O . GLY A 1 253 ? 17.877 -8.305 -11.845 1.00 96.94 253 GLY A O 1
ATOM 1995 N N . SER A 1 254 ? 19.273 -7.031 -13.060 1.00 97.62 254 SER A N 1
ATOM 1996 C CA . SER A 1 254 ? 20.106 -6.640 -11.916 1.00 97.62 254 SER A CA 1
ATOM 1997 C C . SER A 1 254 ? 19.362 -5.684 -10.974 1.00 97.62 254 SER A C 1
ATOM 1999 O O . SER A 1 254 ? 19.567 -5.736 -9.762 1.00 97.62 254 SER A O 1
ATOM 2001 N N . LEU A 1 255 ? 18.438 -4.878 -11.512 1.00 97.88 255 LEU A N 1
ATOM 2002 C CA . LEU A 1 255 ? 17.505 -4.050 -10.754 1.00 97.88 255 LEU A CA 1
ATOM 2003 C C . LEU A 1 255 ? 16.098 -4.661 -10.774 1.00 97.88 255 LEU A C 1
ATOM 2005 O O . LEU A 1 255 ? 15.553 -4.996 -11.829 1.00 97.88 255 LEU A O 1
ATOM 2009 N N . ALA A 1 256 ? 15.500 -4.787 -9.586 1.00 97.25 256 ALA A N 1
ATOM 2010 C CA . ALA A 1 256 ? 14.177 -5.376 -9.374 1.00 97.25 256 ALA A CA 1
ATOM 2011 C C . ALA A 1 256 ? 13.988 -6.715 -10.134 1.00 97.25 256 ALA A C 1
ATOM 2013 O O . ALA A 1 256 ? 13.099 -6.839 -10.990 1.00 97.25 256 ALA A O 1
ATOM 2014 N N . PRO A 1 257 ? 14.806 -7.746 -9.837 1.00 97.94 257 PRO A N 1
ATOM 2015 C CA . PRO A 1 257 ? 14.830 -9.019 -10.571 1.00 97.94 257 PRO A CA 1
ATOM 2016 C C . PRO A 1 257 ? 13.473 -9.729 -10.624 1.00 97.94 257 PRO A C 1
ATOM 2018 O O . PRO A 1 257 ? 13.205 -10.492 -11.549 1.00 97.94 257 PRO A O 1
ATOM 2021 N N . ARG A 1 258 ? 12.609 -9.483 -9.633 1.00 98.06 258 ARG A N 1
ATOM 2022 C CA . ARG A 1 258 ? 11.298 -10.132 -9.476 1.00 98.06 258 ARG A CA 1
ATOM 2023 C C . ARG A 1 258 ? 10.132 -9.301 -10.009 1.00 98.06 258 ARG A C 1
ATOM 2025 O O . ARG A 1 258 ? 8.994 -9.755 -9.917 1.00 98.06 258 ARG A O 1
ATOM 2032 N N . LEU A 1 259 ? 10.398 -8.113 -10.555 1.00 98.56 259 LEU A N 1
ATOM 2033 C CA . LEU A 1 259 ? 9.362 -7.218 -11.057 1.00 98.56 259 LEU A CA 1
ATOM 2034 C C . LEU A 1 259 ? 8.636 -7.858 -12.244 1.00 98.56 259 LEU A C 1
ATOM 2036 O O . LEU A 1 259 ? 9.262 -8.247 -13.229 1.00 98.56 259 LEU A O 1
ATOM 2040 N N . GLN A 1 260 ? 7.318 -7.962 -12.125 1.00 98.44 260 GLN A N 1
ATOM 2041 C CA . GLN A 1 260 ? 6.416 -8.558 -13.113 1.00 98.44 260 GLN A CA 1
ATOM 2042 C C . GLN A 1 260 ? 5.371 -7.555 -13.600 1.00 98.44 260 GLN A C 1
ATOM 2044 O O . GLN A 1 260 ? 4.918 -7.660 -14.739 1.00 98.44 260 GLN A O 1
ATOM 2049 N N . THR A 1 261 ? 4.998 -6.593 -12.755 1.00 98.56 261 THR A N 1
ATOM 2050 C CA . THR A 1 261 ? 4.044 -5.538 -13.094 1.00 98.56 261 THR A CA 1
ATOM 2051 C C . THR A 1 261 ? 4.700 -4.173 -12.950 1.00 98.56 261 THR A C 1
ATOM 2053 O O . THR A 1 261 ? 5.148 -3.814 -11.862 1.00 98.56 261 THR A O 1
ATOM 2056 N N . LEU A 1 262 ? 4.733 -3.406 -14.037 1.00 97.56 262 LEU A N 1
ATOM 2057 C CA . LEU A 1 262 ? 5.283 -2.053 -14.070 1.00 97.56 262 LEU A CA 1
ATOM 2058 C C . LEU A 1 262 ? 4.253 -1.106 -14.667 1.00 97.56 262 LEU A C 1
ATOM 2060 O O . LEU A 1 262 ? 3.951 -1.175 -15.851 1.00 97.56 262 LEU A O 1
ATOM 2064 N N . SER A 1 263 ? 3.726 -0.193 -13.864 1.00 95.75 263 SER A N 1
ATOM 2065 C CA . SER A 1 263 ? 2.924 0.911 -14.376 1.00 95.75 263 SER A CA 1
ATOM 2066 C C . SER A 1 263 ? 3.695 2.205 -14.202 1.00 95.75 263 SER A C 1
ATOM 2068 O O . SER A 1 263 ? 3.810 2.694 -13.083 1.00 95.75 263 SER A O 1
ATOM 2070 N N . ALA A 1 264 ? 4.172 2.771 -15.301 1.00 92.75 264 ALA A N 1
ATOM 2071 C CA . ALA A 1 264 ? 4.894 4.033 -15.320 1.00 92.75 264 ALA A CA 1
ATOM 2072 C C . ALA A 1 264 ? 4.053 5.110 -16.016 1.00 92.75 264 ALA A C 1
ATOM 2074 O O . ALA A 1 264 ? 3.344 4.843 -16.993 1.00 92.75 264 ALA A O 1
ATOM 2075 N N . GLY A 1 265 ? 4.106 6.336 -15.496 1.00 88.31 265 GLY A N 1
ATOM 2076 C CA . GLY A 1 265 ? 3.609 7.500 -16.220 1.00 88.31 265 GLY A CA 1
ATOM 2077 C C . GLY A 1 265 ? 4.525 7.894 -17.377 1.00 88.31 265 GLY A C 1
ATOM 2078 O O . GLY A 1 265 ? 5.257 7.064 -17.915 1.00 88.31 265 GLY A O 1
ATOM 2079 N N . SER A 1 266 ? 4.468 9.161 -17.776 1.00 85.62 266 SER A N 1
ATOM 2080 C CA . SER A 1 266 ? 5.309 9.656 -18.861 1.00 85.62 266 SER A CA 1
ATOM 2081 C C . SER A 1 266 ? 6.782 9.574 -18.482 1.00 85.62 266 SER A C 1
ATOM 2083 O O . SER A 1 266 ? 7.176 10.026 -17.409 1.00 85.62 266 SER A O 1
ATOM 2085 N N . THR A 1 267 ? 7.581 9.023 -19.387 1.00 86.44 267 THR A N 1
ATOM 2086 C CA . THR A 1 267 ? 9.041 9.022 -19.316 1.00 86.44 267 THR A CA 1
ATOM 2087 C C . THR A 1 267 ? 9.574 10.054 -20.307 1.00 86.44 267 THR A C 1
ATOM 2089 O O . THR A 1 267 ? 8.935 10.335 -21.321 1.00 86.44 267 THR A O 1
ATOM 2092 N N . SER A 1 268 ? 10.733 10.647 -20.024 1.00 83.56 268 SER A N 1
ATOM 2093 C CA . SER A 1 268 ? 11.386 11.591 -20.944 1.00 83.56 268 SER A CA 1
ATOM 2094 C C . SER A 1 268 ? 11.994 10.902 -22.172 1.00 83.56 268 SER A C 1
ATOM 2096 O O . SER A 1 268 ? 12.228 11.549 -23.188 1.00 83.56 268 SER A O 1
ATOM 2098 N N . ASN A 1 269 ? 12.231 9.590 -22.089 1.00 88.31 269 ASN A N 1
ATOM 2099 C CA . ASN A 1 269 ? 12.786 8.771 -23.159 1.00 88.31 269 ASN A CA 1
ATOM 2100 C C . ASN A 1 269 ? 11.910 7.526 -23.378 1.00 88.31 269 ASN A C 1
ATOM 2102 O O . ASN A 1 269 ? 12.171 6.449 -22.834 1.00 88.31 269 ASN A O 1
ATOM 2106 N N . THR A 1 270 ? 10.833 7.698 -24.150 1.00 91.94 270 THR A N 1
ATOM 2107 C CA . THR A 1 270 ? 9.900 6.618 -24.504 1.00 91.94 270 THR A CA 1
ATOM 2108 C C . THR A 1 270 ? 10.619 5.466 -25.200 1.00 91.94 270 THR A C 1
ATOM 2110 O O . THR A 1 270 ? 10.442 4.319 -24.799 1.00 91.94 270 THR A O 1
ATOM 2113 N N . GLY A 1 271 ? 11.477 5.762 -26.182 1.00 94.44 271 GLY A N 1
ATOM 2114 C CA . GLY A 1 271 ? 12.209 4.752 -26.948 1.00 94.44 271 GLY A CA 1
ATOM 2115 C C . GLY A 1 271 ? 13.007 3.804 -26.054 1.00 94.44 271 GLY A C 1
ATOM 2116 O O . GLY A 1 271 ? 12.774 2.597 -26.090 1.00 94.44 271 GLY A O 1
ATOM 2117 N N . SER A 1 272 ? 13.853 4.343 -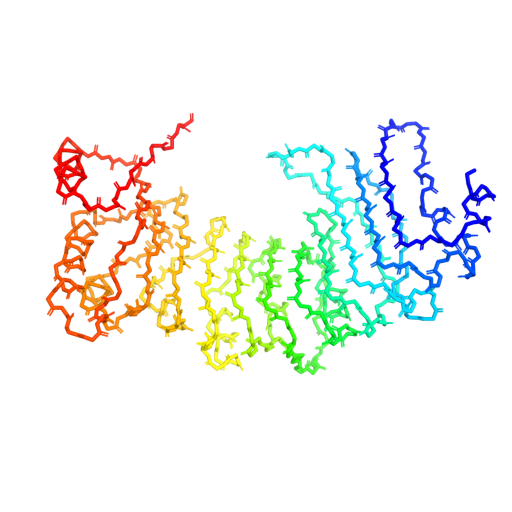25.170 1.00 95.50 272 SER A N 1
ATOM 2118 C CA . SER A 1 272 ? 14.649 3.516 -24.254 1.00 95.50 272 SER A CA 1
ATOM 2119 C C . SER A 1 272 ? 13.802 2.772 -23.220 1.00 95.50 272 SER A C 1
ATOM 2121 O O . SER A 1 272 ? 14.160 1.668 -22.813 1.00 95.50 272 SER A O 1
ATOM 2123 N N . PHE A 1 273 ? 12.657 3.324 -22.803 1.00 95.81 273 PHE A N 1
ATOM 2124 C CA . PHE A 1 273 ? 11.722 2.588 -21.949 1.00 95.81 273 PHE A CA 1
ATOM 2125 C C . PHE A 1 273 ? 11.144 1.362 -22.675 1.00 95.81 273 PHE A C 1
ATOM 2127 O O . PHE A 1 273 ? 11.086 0.276 -22.098 1.00 95.81 273 PHE A O 1
ATOM 2134 N N . LEU A 1 274 ? 10.749 1.510 -23.943 1.00 96.81 274 LEU A N 1
ATOM 2135 C CA . LEU A 1 274 ? 10.256 0.398 -24.761 1.00 96.81 274 LEU A CA 1
ATOM 2136 C C . LEU A 1 274 ? 11.364 -0.630 -25.044 1.00 96.81 274 LEU A C 1
ATOM 2138 O O . LEU A 1 274 ? 11.116 -1.829 -24.906 1.00 96.81 274 LEU A O 1
ATOM 2142 N N . ASP A 1 275 ? 12.589 -0.176 -25.337 1.00 97.94 275 ASP A N 1
ATOM 2143 C CA . ASP A 1 275 ? 13.768 -1.041 -25.509 1.00 97.94 275 ASP A CA 1
ATOM 2144 C C . ASP A 1 275 ? 14.024 -1.895 -24.262 1.00 97.94 275 ASP A C 1
ATOM 2146 O O . ASP A 1 275 ? 14.267 -3.099 -24.368 1.00 97.94 275 ASP A O 1
ATOM 2150 N N . MET A 1 276 ? 13.915 -1.295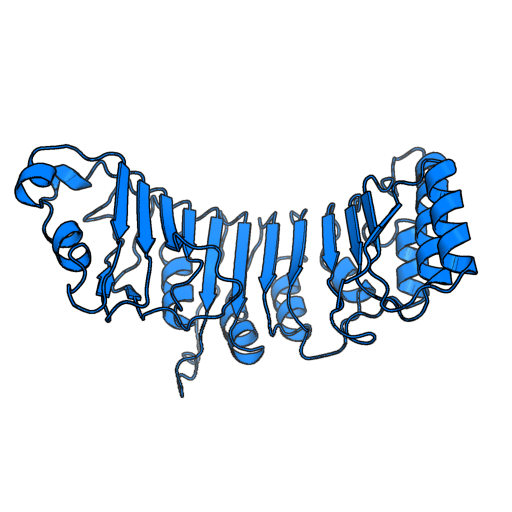 -23.071 1.00 98.06 276 MET A N 1
ATOM 2151 C CA . MET A 1 276 ? 14.057 -1.999 -21.796 1.00 98.06 276 MET A CA 1
ATOM 2152 C C . MET A 1 276 ? 13.003 -3.097 -21.632 1.00 98.06 276 MET A C 1
ATOM 2154 O O . MET A 1 276 ? 13.341 -4.216 -21.240 1.00 98.06 276 MET A O 1
ATOM 2158 N N . VAL A 1 277 ? 11.736 -2.812 -21.959 1.00 98.25 277 VAL A N 1
ATOM 2159 C CA . VAL A 1 277 ? 10.647 -3.796 -21.856 1.00 98.25 277 VAL A CA 1
ATOM 2160 C C . VAL A 1 277 ? 10.894 -4.982 -22.788 1.00 98.25 277 VAL A C 1
ATOM 2162 O O . VAL A 1 277 ? 10.795 -6.127 -22.345 1.00 98.25 277 VAL A O 1
ATOM 2165 N N . GLU A 1 278 ? 11.253 -4.732 -24.050 1.00 98.19 278 GLU A N 1
ATOM 2166 C CA . GLU A 1 278 ? 11.589 -5.797 -25.005 1.00 98.19 278 GLU A CA 1
ATOM 2167 C C . GLU A 1 278 ? 12.787 -6.625 -24.532 1.00 98.19 278 GLU A C 1
ATOM 2169 O O . GLU A 1 278 ? 12.719 -7.856 -24.482 1.00 98.19 278 GLU A O 1
ATOM 2174 N N . SER A 1 279 ? 13.859 -5.946 -24.124 1.00 98.44 279 SER A N 1
ATOM 2175 C CA . SER A 1 279 ? 15.101 -6.577 -23.678 1.00 98.44 279 SER A CA 1
ATOM 2176 C C . SER A 1 279 ? 14.882 -7.445 -22.442 1.00 98.44 279 SER A C 1
ATOM 2178 O O . SER A 1 279 ? 15.385 -8.565 -22.381 1.00 98.44 279 SER A O 1
ATOM 2180 N N . ARG A 1 280 ? 14.067 -6.997 -21.476 1.00 98.31 280 ARG A N 1
ATOM 2181 C CA . ARG A 1 280 ? 13.725 -7.816 -20.304 1.00 98.31 280 ARG A CA 1
ATOM 2182 C C . ARG A 1 280 ? 12.982 -9.086 -20.694 1.00 98.31 280 ARG A C 1
ATOM 2184 O O . ARG A 1 280 ? 13.275 -10.145 -20.143 1.00 98.31 280 ARG A O 1
ATOM 2191 N N . MET A 1 281 ? 12.039 -9.004 -21.634 1.00 98.31 281 MET A N 1
ATOM 2192 C CA . MET A 1 281 ? 11.307 -10.183 -22.107 1.00 98.31 281 MET A CA 1
ATOM 2193 C C . MET A 1 281 ? 12.241 -11.188 -22.785 1.00 98.31 281 MET A C 1
ATOM 2195 O O . MET A 1 281 ? 12.154 -12.381 -22.499 1.00 98.31 281 MET A O 1
ATOM 2199 N N . GLN A 1 282 ? 13.172 -10.712 -23.616 1.00 98.00 282 GLN A N 1
ATOM 2200 C CA . GLN A 1 282 ? 14.191 -11.554 -24.248 1.00 98.00 282 GLN A CA 1
ATOM 2201 C C . GLN A 1 282 ? 15.118 -12.198 -23.203 1.00 98.00 282 GLN A C 1
ATOM 2203 O O . GLN A 1 282 ? 15.308 -13.415 -23.206 1.00 98.00 282 GLN A O 1
ATOM 2208 N N . ASN A 1 283 ? 15.635 -11.409 -22.258 1.00 97.94 283 ASN A N 1
ATOM 2209 C CA . ASN A 1 283 ? 16.506 -11.899 -21.187 1.00 97.94 283 ASN A CA 1
ATOM 2210 C C . ASN A 1 283 ? 15.799 -12.928 -20.296 1.00 97.94 283 ASN A C 1
ATOM 2212 O O . ASN A 1 283 ? 16.387 -13.951 -19.956 1.00 97.94 283 ASN A O 1
ATOM 2216 N N . ALA A 1 284 ? 14.524 -12.713 -19.965 1.00 97.38 284 ALA A N 1
ATOM 2217 C CA . ALA A 1 284 ? 13.728 -13.654 -19.181 1.00 97.38 284 ALA A CA 1
ATOM 2218 C C . ALA A 1 284 ? 13.503 -14.993 -19.908 1.00 97.38 284 ALA A C 1
ATOM 2220 O O . ALA A 1 284 ? 13.480 -16.038 -19.261 1.00 97.38 284 ALA A O 1
ATOM 2221 N N . GLN A 1 285 ? 13.360 -14.978 -21.239 1.00 96.38 285 GLN A N 1
ATOM 2222 C CA . GLN A 1 285 ? 13.228 -16.192 -22.056 1.00 96.38 285 GLN A CA 1
ATOM 2223 C C . GLN A 1 285 ? 14.542 -16.972 -22.168 1.00 96.38 285 GLN A C 1
ATOM 2225 O O . GLN A 1 285 ? 14.529 -18.201 -22.164 1.00 96.38 285 GLN A O 1
ATOM 2230 N N . MET A 1 286 ? 15.670 -16.265 -22.260 1.00 95.94 286 MET A N 1
ATOM 2231 C CA . MET A 1 286 ? 17.003 -16.874 -22.319 1.00 95.94 286 MET A CA 1
ATOM 2232 C C . MET A 1 286 ? 17.508 -17.342 -20.946 1.00 95.94 286 MET A C 1
ATOM 2234 O O . MET A 1 286 ? 18.437 -18.145 -20.859 1.00 95.94 286 MET A O 1
ATOM 2238 N N . SER A 1 287 ? 16.907 -16.845 -19.866 1.00 94.38 287 SER A N 1
ATOM 2239 C CA . SER A 1 287 ? 17.327 -17.125 -18.500 1.00 94.38 287 SER A CA 1
ATOM 2240 C C . SER A 1 287 ? 16.946 -18.535 -18.041 1.00 94.38 287 SER A C 1
ATOM 2242 O O . SER A 1 287 ? 15.774 -18.904 -17.965 1.00 94.38 287 SER A O 1
ATOM 2244 N N . SER A 1 288 ? 17.944 -19.315 -17.624 1.00 93.19 288 SER A N 1
ATOM 2245 C CA . SER A 1 288 ? 17.740 -20.641 -17.028 1.00 93.19 288 SER A CA 1
ATOM 2246 C C . SER A 1 288 ? 17.260 -20.583 -15.572 1.00 93.19 288 SER A C 1
ATOM 2248 O O . SER A 1 288 ? 16.631 -21.526 -15.091 1.00 93.19 288 SER A O 1
ATOM 2250 N N . ASN A 1 289 ? 17.525 -19.479 -14.864 1.00 92.50 289 ASN A N 1
ATOM 2251 C CA . ASN A 1 289 ? 17.207 -19.310 -13.443 1.00 92.50 289 ASN A CA 1
ATOM 2252 C C . ASN A 1 289 ? 15.954 -18.451 -13.190 1.00 92.50 289 ASN A C 1
ATOM 2254 O O . ASN A 1 289 ? 15.635 -18.173 -12.034 1.00 92.50 289 ASN A O 1
ATOM 2258 N N . ARG A 1 290 ? 15.225 -18.067 -14.250 1.00 90.19 290 ARG A N 1
ATOM 2259 C CA . ARG A 1 290 ? 14.033 -17.198 -14.197 1.00 90.19 290 ARG A CA 1
ATOM 2260 C C . ARG A 1 290 ? 14.317 -15.785 -13.661 1.00 90.19 290 ARG A C 1
ATOM 2262 O O . ARG A 1 290 ? 13.416 -15.150 -13.110 1.00 90.19 290 ARG A O 1
ATOM 2269 N N . VAL A 1 291 ? 15.553 -15.305 -13.808 1.00 92.25 291 VAL A N 1
ATOM 2270 C CA . VAL A 1 291 ? 15.960 -13.920 -13.529 1.00 92.25 291 VAL A CA 1
ATOM 2271 C C . VAL A 1 291 ? 16.521 -13.291 -14.815 1.00 92.25 291 VAL A C 1
ATOM 2273 O O . VAL A 1 291 ? 17.468 -13.851 -15.370 1.00 92.25 291 VAL A O 1
ATOM 2276 N N . PRO A 1 292 ? 15.973 -12.158 -15.297 1.00 96.69 292 PRO A N 1
ATOM 2277 C CA . PRO A 1 292 ? 14.824 -11.441 -14.740 1.00 96.69 292 PRO A CA 1
ATOM 2278 C C . PRO A 1 292 ? 13.523 -12.244 -14.840 1.00 96.69 292 PRO A C 1
ATOM 2280 O O . PRO A 1 292 ? 13.336 -13.048 -15.751 1.00 96.69 292 PRO A O 1
ATOM 2283 N N . ALA A 1 293 ? 12.592 -11.978 -13.924 1.00 97.38 293 ALA A N 1
ATOM 2284 C CA . ALA A 1 293 ? 11.211 -12.396 -14.109 1.00 97.38 293 ALA A CA 1
ATOM 2285 C C . ALA A 1 293 ? 10.626 -11.675 -15.341 1.00 97.38 293 ALA A C 1
ATOM 2287 O O . ALA A 1 293 ? 10.830 -10.458 -15.479 1.00 97.38 293 ALA A O 1
ATOM 2288 N N . PRO A 1 294 ? 9.891 -12.384 -16.222 1.00 97.69 294 PRO A N 1
ATOM 2289 C CA . PRO A 1 294 ? 9.238 -11.749 -17.356 1.00 97.69 294 PRO A CA 1
ATOM 2290 C C . PRO A 1 294 ? 8.156 -10.795 -16.854 1.00 97.69 294 PRO A C 1
ATOM 2292 O O . PRO A 1 294 ? 7.487 -11.062 -15.847 1.00 97.69 294 PRO A O 1
ATOM 2295 N N . PHE A 1 295 ? 7.950 -9.697 -17.576 1.00 98.38 295 PHE A N 1
ATOM 2296 C CA . PHE A 1 295 ? 6.779 -8.874 -17.330 1.00 98.38 295 PHE A CA 1
ATOM 2297 C C . PHE A 1 295 ? 5.512 -9.670 -17.650 1.00 98.38 295 PHE A C 1
ATOM 2299 O O . PHE A 1 295 ? 5.452 -10.434 -18.609 1.00 98.38 295 PHE A O 1
ATOM 2306 N N . THR A 1 296 ? 4.496 -9.471 -16.820 1.00 98.19 296 THR A N 1
ATOM 2307 C CA . THR A 1 296 ? 3.134 -9.984 -17.017 1.00 98.19 296 THR A CA 1
ATOM 2308 C C . THR A 1 296 ? 2.160 -8.858 -17.340 1.00 98.19 296 THR A C 1
ATOM 2310 O O . THR A 1 296 ? 1.105 -9.113 -17.911 1.00 98.19 296 THR A O 1
ATOM 2313 N N . ASN A 1 297 ? 2.515 -7.618 -16.990 1.00 98.25 297 ASN A N 1
ATOM 2314 C CA . ASN A 1 297 ? 1.728 -6.430 -17.275 1.00 98.25 297 ASN A CA 1
ATOM 2315 C C . ASN A 1 297 ? 2.604 -5.169 -17.198 1.00 98.25 297 ASN A C 1
ATOM 2317 O O . ASN A 1 297 ? 3.142 -4.838 -16.142 1.00 98.25 297 ASN A O 1
ATOM 2321 N N . VAL A 1 298 ? 2.710 -4.433 -18.297 1.00 97.50 298 VAL A N 1
ATOM 2322 C CA . VAL A 1 298 ? 3.345 -3.119 -18.355 1.00 97.50 298 VAL A CA 1
ATOM 2323 C C . VAL A 1 298 ? 2.294 -2.101 -18.764 1.00 97.50 298 VAL A C 1
ATOM 2325 O O . VAL A 1 298 ? 1.697 -2.216 -19.828 1.00 97.50 298 VAL A O 1
ATOM 2328 N N . VAL A 1 299 ? 2.057 -1.091 -17.933 1.00 95.56 299 VAL A N 1
ATOM 2329 C CA . VAL A 1 299 ? 1.150 0.014 -18.252 1.00 95.56 299 VAL A CA 1
ATOM 2330 C C . VAL A 1 299 ? 1.970 1.275 -18.447 1.00 95.56 299 VAL A C 1
ATOM 2332 O O . VAL A 1 299 ? 2.536 1.808 -17.498 1.00 95.56 299 VAL A O 1
ATOM 2335 N N . PHE A 1 300 ? 1.995 1.773 -19.674 1.00 91.94 300 PHE A N 1
ATOM 2336 C CA . PHE A 1 300 ? 2.683 3.000 -20.040 1.00 91.94 300 PHE A CA 1
ATOM 2337 C C . PHE A 1 300 ? 1.670 4.138 -20.228 1.00 91.94 300 PHE A C 1
ATOM 2339 O O . PHE A 1 300 ? 0.663 3.982 -20.923 1.00 91.94 300 PHE A O 1
ATOM 2346 N N . ARG A 1 301 ? 1.877 5.285 -19.572 1.00 90.12 301 ARG A N 1
ATOM 2347 C CA . ARG A 1 301 ? 0.955 6.438 -19.657 1.00 90.12 301 ARG A CA 1
ATOM 2348 C C . ARG A 1 301 ? 1.688 7.696 -20.122 1.00 90.12 301 ARG A C 1
ATOM 2350 O O . ARG A 1 301 ? 1.926 8.593 -19.314 1.00 90.12 301 ARG A O 1
ATOM 2357 N N . PRO A 1 302 ? 2.059 7.748 -21.406 1.00 86.81 302 PRO A N 1
ATOM 2358 C CA . PRO A 1 302 ? 2.769 8.880 -21.985 1.00 86.81 302 PRO A CA 1
ATOM 2359 C C . PRO A 1 302 ? 1.874 10.121 -22.067 1.00 86.81 302 PRO A C 1
ATOM 2361 O O . PRO A 1 302 ? 0.663 10.011 -22.278 1.00 86.81 302 PRO A O 1
ATOM 2364 N N . HIS A 1 303 ? 2.474 11.309 -21.946 1.00 83.56 303 HIS A N 1
ATOM 2365 C CA . HIS A 1 303 ? 1.779 12.568 -22.247 1.00 83.56 303 HIS A CA 1
ATOM 2366 C C . HIS A 1 303 ? 1.524 12.737 -23.745 1.00 83.56 303 HIS A C 1
ATOM 2368 O O . HIS A 1 303 ? 0.462 13.213 -24.143 1.00 83.56 303 HIS A O 1
ATOM 2374 N N . TYR A 1 304 ? 2.492 12.331 -24.562 1.00 84.56 304 TYR A N 1
ATOM 2375 C CA . TYR A 1 304 ? 2.414 12.359 -26.011 1.00 84.56 304 TYR A CA 1
ATOM 2376 C C . TYR A 1 304 ? 3.068 11.093 -26.556 1.00 84.56 304 TYR A C 1
ATOM 2378 O O . TYR A 1 304 ? 4.101 10.664 -26.047 1.00 84.56 304 TYR A O 1
ATOM 2386 N N . LEU A 1 305 ? 2.448 10.497 -27.567 1.00 84.44 305 LEU A N 1
ATOM 2387 C CA . LEU A 1 305 ? 3.053 9.443 -28.370 1.00 84.44 305 LEU A CA 1
ATOM 2388 C C . LEU A 1 305 ? 3.130 9.969 -29.785 1.00 84.44 305 LEU A C 1
ATOM 2390 O O . LEU A 1 305 ? 2.116 10.430 -30.317 1.00 84.44 305 LEU A O 1
ATOM 2394 N N . ASP A 1 306 ? 4.305 9.878 -30.391 1.00 90.00 306 ASP A N 1
ATOM 2395 C CA . ASP A 1 306 ? 4.374 10.037 -31.830 1.00 90.00 306 ASP A CA 1
ATOM 2396 C C . ASP A 1 306 ? 3.812 8.785 -32.535 1.00 90.00 306 ASP A C 1
ATOM 2398 O O . ASP A 1 306 ? 3.489 7.755 -31.924 1.00 90.00 306 ASP A O 1
ATOM 2402 N N . SER A 1 307 ? 3.638 8.884 -33.852 1.00 90.44 307 SER A N 1
ATOM 2403 C CA . SER A 1 307 ? 3.143 7.770 -34.660 1.00 90.44 307 SER A CA 1
ATOM 2404 C C . SER A 1 307 ? 4.078 6.558 -34.638 1.00 90.44 307 SER A C 1
ATOM 2406 O O . SER A 1 307 ? 3.601 5.433 -34.766 1.00 90.44 307 SER A O 1
ATOM 2408 N N . SER A 1 308 ? 5.387 6.772 -34.478 1.00 92.81 308 SER A N 1
ATOM 2409 C CA . SER A 1 308 ? 6.386 5.702 -34.447 1.00 92.81 308 SER A CA 1
ATOM 2410 C C . SER A 1 308 ? 6.249 4.871 -33.172 1.00 92.81 308 SER A C 1
ATOM 2412 O O . SER A 1 308 ? 6.152 3.646 -33.244 1.00 92.81 308 SER A O 1
ATOM 2414 N N . ASP A 1 309 ? 6.135 5.522 -32.016 1.00 93.06 309 ASP A N 1
ATOM 2415 C CA . ASP A 1 309 ? 5.928 4.864 -30.729 1.00 93.06 309 ASP A CA 1
ATOM 2416 C C . ASP A 1 309 ? 4.593 4.108 -30.689 1.00 93.06 309 ASP A C 1
ATOM 2418 O O . ASP A 1 309 ? 4.514 3.012 -30.133 1.00 93.06 309 ASP A O 1
ATOM 2422 N N . CYS A 1 310 ? 3.539 4.645 -31.320 1.00 93.12 310 CYS A N 1
ATOM 2423 C CA . CYS A 1 310 ? 2.248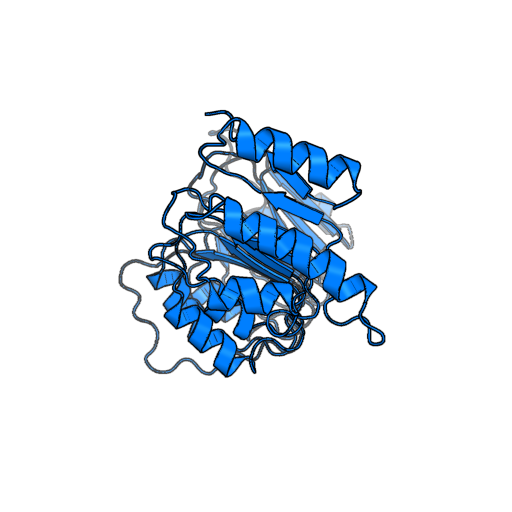 3.956 -31.423 1.00 93.12 310 CYS A CA 1
ATOM 2424 C C . CYS A 1 310 ? 2.352 2.657 -32.233 1.00 93.12 310 CYS A C 1
ATOM 2426 O O . CYS A 1 310 ? 1.859 1.615 -31.794 1.00 93.12 310 CYS A O 1
ATOM 2428 N N . LEU A 1 311 ? 3.004 2.709 -33.400 1.00 95.56 311 LEU A N 1
ATOM 2429 C CA . LEU A 1 311 ? 3.237 1.530 -34.238 1.00 95.56 311 LEU A CA 1
ATOM 2430 C C . LEU A 1 311 ? 4.107 0.503 -33.512 1.00 95.56 311 LEU A C 1
ATOM 2432 O O . LEU A 1 311 ? 3.815 -0.690 -33.550 1.00 95.56 311 LEU A O 1
ATOM 2436 N N . ARG A 1 312 ? 5.134 0.966 -32.795 1.00 96.12 312 ARG A N 1
ATOM 2437 C CA . ARG A 1 312 ? 6.013 0.105 -32.008 1.00 96.12 312 ARG A CA 1
ATOM 2438 C C . ARG A 1 312 ? 5.275 -0.589 -30.865 1.00 96.12 312 ARG A C 1
ATOM 2440 O O . ARG A 1 312 ? 5.419 -1.794 -30.691 1.00 96.12 312 ARG A O 1
ATOM 2447 N N . LEU A 1 313 ? 4.451 0.136 -30.111 1.00 95.50 313 LEU A N 1
ATOM 2448 C CA . LEU A 1 313 ? 3.611 -0.447 -29.060 1.00 95.50 313 LEU A CA 1
ATOM 2449 C C . LEU A 1 313 ? 2.674 -1.526 -29.619 1.00 95.50 313 LEU A C 1
ATOM 2451 O O . LEU A 1 313 ? 2.513 -2.579 -29.001 1.00 95.50 313 LEU A O 1
ATOM 2455 N N . GLN A 1 314 ? 2.083 -1.285 -30.793 1.00 96.25 314 GLN A N 1
ATOM 2456 C CA . GLN A 1 314 ? 1.229 -2.259 -31.470 1.00 96.25 314 GLN A CA 1
ATOM 2457 C C . GLN A 1 314 ? 2.016 -3.504 -31.907 1.00 96.25 314 GLN A C 1
ATOM 2459 O O . GLN A 1 314 ? 1.550 -4.622 -31.691 1.00 96.25 314 GLN A O 1
ATOM 2464 N N . ASP A 1 315 ? 3.208 -3.329 -32.477 1.00 97.75 315 ASP A N 1
ATOM 2465 C CA . ASP A 1 315 ? 4.103 -4.433 -32.841 1.00 97.75 315 ASP A CA 1
ATOM 2466 C C . ASP A 1 315 ? 4.495 -5.279 -31.614 1.00 97.75 315 ASP A C 1
ATOM 2468 O O . ASP A 1 315 ? 4.365 -6.505 -31.628 1.00 97.75 315 ASP A O 1
ATOM 2472 N N . MET A 1 316 ? 4.882 -4.639 -30.505 1.00 98.00 316 MET A N 1
ATOM 2473 C CA . MET A 1 316 ? 5.193 -5.329 -29.247 1.00 98.00 316 MET A CA 1
ATOM 2474 C C . MET A 1 316 ? 4.004 -6.172 -28.759 1.00 98.00 316 MET A C 1
ATOM 2476 O O . MET A 1 316 ? 4.176 -7.333 -28.383 1.00 98.00 316 MET A O 1
ATOM 2480 N N . GLN A 1 317 ? 2.787 -5.622 -28.811 1.00 97.44 317 GLN A N 1
ATOM 2481 C CA . GLN A 1 317 ? 1.564 -6.347 -28.450 1.00 97.44 317 GLN A CA 1
ATOM 2482 C C . GLN A 1 317 ? 1.302 -7.547 -29.367 1.00 97.44 317 GLN A C 1
ATOM 2484 O O . GLN A 1 317 ? 0.949 -8.620 -28.878 1.00 97.44 317 GLN A O 1
ATOM 2489 N N . GLN A 1 318 ? 1.503 -7.399 -30.680 1.00 97.69 318 GLN A N 1
ATOM 2490 C CA . GLN A 1 318 ? 1.363 -8.496 -31.647 1.00 97.69 318 GLN A CA 1
ATOM 2491 C C . GLN A 1 318 ? 2.373 -9.623 -31.392 1.00 97.69 318 GLN A C 1
ATOM 2493 O O . GLN A 1 318 ? 2.041 -10.794 -31.572 1.00 97.69 318 GLN A O 1
ATOM 2498 N N . ARG A 1 319 ? 3.571 -9.288 -30.897 1.00 97.38 319 ARG A N 1
ATOM 2499 C CA . ARG A 1 319 ? 4.591 -10.251 -30.442 1.00 97.38 319 ARG A CA 1
ATOM 2500 C C . ARG A 1 319 ? 4.295 -10.873 -29.068 1.00 97.38 319 ARG A C 1
ATOM 2502 O O . ARG A 1 319 ? 5.090 -11.673 -28.579 1.00 97.38 319 ARG A O 1
ATOM 2509 N N . GLY A 1 320 ? 3.172 -10.530 -28.432 1.00 97.38 320 GLY A N 1
ATOM 2510 C CA . GLY A 1 320 ? 2.776 -11.057 -27.123 1.00 97.38 320 GLY A CA 1
ATOM 2511 C C . GLY A 1 320 ? 3.494 -10.409 -25.936 1.00 97.38 320 GLY A C 1
ATOM 2512 O O . GLY A 1 320 ? 3.441 -10.944 -24.828 1.00 97.38 320 GLY A O 1
ATOM 2513 N N . ILE A 1 321 ? 4.160 -9.266 -26.132 1.00 97.81 321 ILE A N 1
ATOM 2514 C CA . ILE A 1 321 ? 4.726 -8.485 -25.028 1.00 97.81 321 ILE A CA 1
ATOM 2515 C C . ILE A 1 321 ? 3.563 -7.808 -24.290 1.00 97.81 321 ILE A C 1
ATOM 2517 O O . ILE A 1 321 ? 2.780 -7.097 -24.926 1.00 97.81 321 ILE A O 1
ATOM 2521 N N . PRO A 1 322 ? 3.420 -7.993 -22.962 1.00 97.00 322 PRO A N 1
ATOM 2522 C CA . PRO A 1 322 ? 2.243 -7.548 -22.223 1.00 97.00 322 PRO A CA 1
ATOM 2523 C C . PRO A 1 322 ? 2.330 -6.060 -21.877 1.00 97.00 322 PRO A C 1
ATOM 2525 O O . PRO A 1 322 ? 2.351 -5.682 -20.708 1.00 97.00 322 PRO A O 1
ATOM 2528 N N . ILE A 1 323 ? 2.419 -5.208 -22.896 1.00 96.88 323 ILE A N 1
ATOM 2529 C CA . ILE A 1 323 ? 2.449 -3.757 -22.759 1.00 96.88 323 ILE A CA 1
ATOM 2530 C C . ILE A 1 323 ? 1.116 -3.153 -23.190 1.00 96.88 323 ILE A C 1
ATOM 2532 O O . ILE A 1 323 ? 0.571 -3.447 -24.251 1.00 96.88 323 ILE A O 1
ATOM 2536 N N . HIS A 1 324 ? 0.582 -2.272 -22.359 1.00 94.31 324 HIS A N 1
ATOM 2537 C CA . HIS A 1 324 ? -0.633 -1.519 -22.605 1.00 94.31 324 HIS A CA 1
ATOM 2538 C C . HIS A 1 324 ? -0.333 -0.040 -22.447 1.00 94.31 324 HIS A C 1
ATOM 2540 O O . HIS A 1 324 ? 0.373 0.360 -21.523 1.00 94.31 324 HIS A O 1
ATOM 2546 N N . TYR A 1 325 ? -0.932 0.784 -23.298 1.00 89.94 325 TYR A N 1
ATOM 2547 C CA . TYR A 1 325 ? -0.904 2.225 -23.120 1.00 89.94 325 TYR A CA 1
ATOM 2548 C C . TYR A 1 325 ? -2.301 2.746 -22.793 1.00 89.94 325 TYR A C 1
ATOM 2550 O O . TYR A 1 325 ? -3.315 2.203 -23.237 1.00 89.94 325 TYR A O 1
ATOM 2558 N N . ARG A 1 326 ? -2.372 3.788 -21.964 1.00 83.69 326 ARG A N 1
ATOM 2559 C CA . ARG A 1 326 ? -3.623 4.505 -21.685 1.00 83.69 326 ARG A CA 1
ATOM 2560 C C . ARG A 1 326 ? -3.392 5.993 -21.862 1.00 83.69 326 ARG A C 1
ATOM 2562 O O . ARG A 1 326 ? -2.612 6.577 -21.114 1.00 83.69 326 ARG A O 1
ATOM 2569 N N . TYR A 1 327 ? -4.120 6.601 -22.797 1.00 74.50 327 TYR A N 1
ATOM 2570 C CA . TYR A 1 327 ? -4.198 8.053 -22.865 1.00 74.50 327 TYR A CA 1
ATOM 2571 C C . TYR A 1 327 ? -4.929 8.584 -21.641 1.00 74.50 327 TYR A C 1
ATOM 2573 O O . TYR A 1 327 ? -5.995 8.086 -21.258 1.00 74.50 327 TYR A O 1
ATOM 2581 N N . ARG A 1 328 ? -4.373 9.635 -21.048 1.00 63.56 328 ARG A N 1
ATOM 2582 C CA . ARG A 1 328 ? -5.125 10.459 -20.117 1.00 63.56 328 ARG A CA 1
ATOM 2583 C C . ARG A 1 328 ? -6.115 11.264 -20.957 1.00 63.56 328 ARG A C 1
ATOM 2585 O O . ARG A 1 328 ? -5.697 12.113 -21.737 1.00 63.56 328 ARG A O 1
ATOM 2592 N N . ARG A 1 329 ? -7.413 10.961 -20.853 1.00 53.88 329 ARG A N 1
ATOM 2593 C CA . ARG A 1 329 ? -8.439 11.900 -21.324 1.00 53.88 329 ARG A CA 1
ATOM 2594 C C . ARG A 1 329 ? -8.262 13.166 -20.483 1.00 53.88 329 ARG A C 1
ATOM 2596 O O . ARG A 1 329 ? -8.312 13.058 -19.257 1.00 53.88 329 ARG A O 1
ATOM 2603 N N . GLN A 1 330 ? -7.903 14.267 -21.142 1.00 49.34 330 GLN A N 1
ATOM 2604 C CA . GLN A 1 330 ? -7.798 15.584 -20.513 1.00 49.34 330 GLN A CA 1
ATOM 2605 C C . GLN A 1 330 ? -9.161 16.040 -20.009 1.00 49.34 330 GLN A C 1
ATOM 2607 O O . GLN A 1 330 ? -10.168 15.702 -20.677 1.00 49.34 330 GLN A O 1
#

Solvent-accessible surface area (backbone atoms only — not comparable to full-atom values): 16842 Å² total; per-residue (Å²): 107,52,73,65,55,52,76,39,72,34,47,63,48,78,47,77,44,82,67,56,104,84,56,86,74,65,56,68,58,34,65,79,62,44,49,58,81,17,36,42,57,20,30,34,43,36,40,31,37,66,63,73,46,76,78,36,66,49,73,54,30,34,93,55,32,56,42,29,28,37,39,37,41,43,61,78,60,93,64,93,58,92,66,84,40,26,48,54,46,71,79,40,52,44,19,74,47,27,28,33,41,38,28,76,49,44,45,30,39,48,65,59,51,47,46,41,58,63,34,21,66,44,27,28,34,41,31,44,24,34,34,72,59,91,86,69,72,73,71,97,76,69,74,73,39,72,37,74,45,26,29,34,42,35,41,34,26,76,29,35,64,43,35,36,64,53,44,71,35,42,27,42,61,46,24,30,33,42,33,44,30,36,24,50,41,71,71,46,49,51,54,32,26,61,65,13,66,29,25,66,48,22,29,36,42,37,49,40,56,58,58,79,52,73,36,56,49,44,66,57,38,67,42,26,57,46,22,28,32,41,35,43,59,32,84,50,67,69,36,46,44,73,52,70,67,38,34,54,26,44,16,62,18,81,37,35,29,46,33,24,32,44,31,40,26,19,56,88,52,59,68,59,54,51,50,23,56,54,42,16,45,52,41,19,71,72,29,90,83,51,55,13,32,47,65,71,36,33,39,41,30,48,89,73,75,58,74,65,58,52,52,49,50,50,51,41,39,74,73,66,45,49,59,45,76,50,78,76,82,126

Radius of gyration: 22.8 Å; Cα contacts (8 Å, |Δi|>4): 732; chains: 1; bounding box: 54×45×63 Å